Protein AF-S0FJQ4-F1 (afdb_monomer)

Foldseek 3Di:
DPPPDPDDPVVVVVLVVCCVVVVDDSVVVVVVVVLPVLAAPFPLLNVLLVVLVVCVVVVNDDLLSLLLSLLSLLLVCLVLFFLDCVLLLVLLLQFDDDADDPDDDPPDDPVLVVLLVVLVVQLCVQPVPDDDDDSDLSVVLVSCVVSSNRCSNPSSSSNSSSCSSNP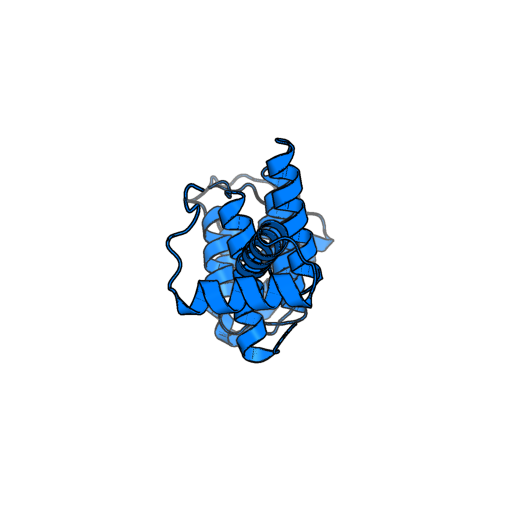GDGNDGDDSSNSSNSSNVSNVRSCVPPVRD

Sequence (197 aa):
MKRIFDSEKGVDMLINEYARKSGVKIGKLFNNAIYCWFLPAAKTLQVEASFILQQEEAGELDQWTIKQSISRGVTWLGKYPVENCNILKSILLHFTCTPWSVTQEDNRNDFVKEMFSQAESKLKECDPNYRSFNACLGNFGEDICDHWDKVWNEKIMYDVISYIVFGEEAQKEFTWYEAISILKEIEVVANEKYGVK

Secondary structure (DSSP, 8-state):
---SS---HHHHHHHHHHHHHH---HHHHHHHHHHHHHS-SSHHHHHHHHHHHHHHHHT---HHHHHHHHHHHHHHHTTS--S--HHHHHHHTTTPPSPPPS-------HHHHHHHHHHHHHHHHH-TT-----SSHHHHHHHHHHTHHHHTT-HHHHHHHHHHHHHSPPSSPPPHHHHHHHHHHHHHHHHHHH---

Structure (mmCIF, N/CA/C/O backbone):
data_AF-S0FJQ4-F1
#
_entry.id   AF-S0FJQ4-F1
#
loop_
_atom_site.group_PDB
_atom_site.id
_atom_site.type_symbol
_atom_site.label_atom_id
_atom_site.label_alt_id
_atom_site.label_comp_id
_atom_site.label_asym_id
_atom_site.label_entity_id
_atom_site.label_seq_id
_atom_site.pdbx_PDB_ins_code
_atom_site.Cartn_x
_atom_site.Cartn_y
_atom_site.Cartn_z
_atom_site.occupancy
_atom_site.B_iso_or_equiv
_atom_site.auth_seq_id
_atom_site.auth_comp_id
_atom_site.auth_asym_id
_atom_site.auth_atom_id
_atom_site.pdbx_PDB_model_num
ATOM 1 N N . MET A 1 1 ? -29.433 8.093 30.616 1.00 45.47 1 MET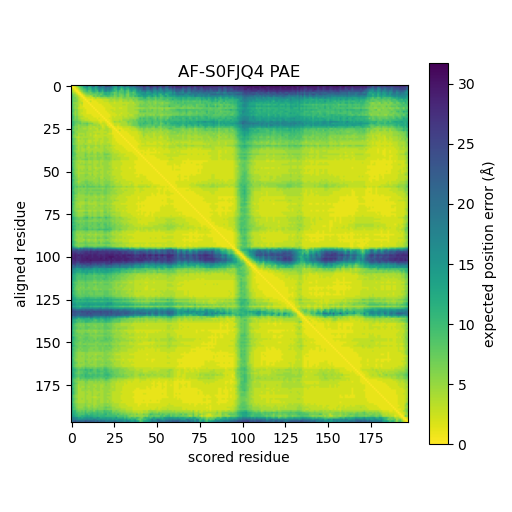 A N 1
ATOM 2 C CA . MET A 1 1 ? -28.167 8.070 29.852 1.00 45.47 1 MET A CA 1
ATOM 3 C C . MET A 1 1 ? -28.556 7.948 28.384 1.00 45.47 1 MET A C 1
ATOM 5 O O . MET A 1 1 ? -29.220 6.973 28.058 1.00 45.47 1 MET A O 1
ATOM 9 N N . LYS A 1 2 ? -28.298 8.954 27.532 1.00 47.53 2 LYS A N 1
ATOM 10 C CA . LYS A 1 2 ? -28.547 8.812 26.083 1.00 47.53 2 LYS A CA 1
ATOM 11 C C . LYS A 1 2 ? -27.651 7.675 25.588 1.00 47.53 2 LYS A C 1
ATOM 13 O O . LYS A 1 2 ? -26.443 7.740 25.800 1.00 47.53 2 LYS A O 1
ATOM 18 N N . ARG A 1 3 ? -28.238 6.625 25.010 1.00 56.69 3 ARG A N 1
ATOM 19 C CA . ARG A 1 3 ? -27.468 5.570 24.343 1.00 56.69 3 ARG A CA 1
ATOM 20 C C . ARG A 1 3 ? -26.703 6.222 23.192 1.00 56.69 3 ARG A C 1
ATOM 22 O O . ARG A 1 3 ? -27.314 6.864 22.347 1.00 56.69 3 ARG A O 1
ATOM 29 N N . ILE A 1 4 ? -25.377 6.107 23.219 1.00 61.19 4 ILE A N 1
ATOM 30 C CA . ILE A 1 4 ? -24.498 6.579 22.138 1.00 61.19 4 ILE A CA 1
ATOM 31 C C . ILE A 1 4 ? -24.534 5.579 20.964 1.00 61.19 4 ILE A C 1
ATOM 33 O O . ILE A 1 4 ? -24.315 5.966 19.825 1.00 61.19 4 ILE A O 1
ATOM 37 N N . PHE A 1 5 ? -24.893 4.318 21.238 1.00 69.31 5 PHE A N 1
ATOM 38 C CA . PHE A 1 5 ? -24.982 3.225 20.273 1.00 69.31 5 PHE A CA 1
ATOM 39 C C . PHE A 1 5 ? -26.298 2.463 20.449 1.00 69.31 5 PHE A C 1
ATOM 41 O O . PHE A 1 5 ? -26.757 2.275 21.581 1.00 69.31 5 PHE A O 1
ATOM 48 N N . ASP A 1 6 ? -26.884 2.011 19.343 1.00 77.19 6 ASP A N 1
ATOM 49 C CA . ASP A 1 6 ? -28.037 1.109 19.359 1.00 77.19 6 ASP A CA 1
ATOM 50 C C . ASP A 1 6 ? -27.553 -0.347 19.408 1.00 77.19 6 ASP A C 1
ATOM 52 O O . ASP A 1 6 ? -27.463 -1.039 18.397 1.00 77.19 6 ASP A O 1
ATOM 56 N N . SER A 1 7 ? -27.109 -0.776 20.590 1.00 76.25 7 SER A N 1
ATOM 57 C CA . SER A 1 7 ? -26.583 -2.121 20.822 1.00 76.25 7 SER A CA 1
ATOM 58 C C . SER A 1 7 ? -27.689 -3.126 21.149 1.00 76.25 7 SER A C 1
ATOM 60 O O . SER A 1 7 ? -28.618 -2.861 21.924 1.00 76.25 7 SER A O 1
ATOM 62 N N . GLU A 1 8 ? -27.550 -4.334 20.599 1.00 86.88 8 GLU A N 1
ATOM 63 C CA . GLU A 1 8 ? -28.389 -5.473 20.959 1.00 86.88 8 GLU A CA 1
ATOM 64 C C . GLU A 1 8 ? -28.192 -5.876 22.428 1.00 86.88 8 GLU A C 1
ATOM 66 O O . GLU A 1 8 ? -27.106 -5.756 23.002 1.00 86.88 8 GLU A O 1
ATOM 71 N N . LYS A 1 9 ? -29.237 -6.446 23.041 1.00 87.12 9 LYS A N 1
ATOM 72 C CA . LYS A 1 9 ? -29.230 -6.836 24.462 1.00 87.12 9 LYS A CA 1
ATOM 73 C C . LYS A 1 9 ? -28.079 -7.787 24.823 1.00 87.12 9 LYS A C 1
ATOM 75 O O . LYS A 1 9 ? -27.525 -7.684 25.914 1.00 87.12 9 LYS A O 1
ATOM 80 N N . GLY A 1 10 ? -27.715 -8.703 23.923 1.00 88.56 10 GLY A N 1
ATOM 81 C CA . GLY A 1 10 ? -26.595 -9.626 24.136 1.00 88.56 10 GLY A CA 1
ATOM 82 C C . GLY A 1 10 ? -25.240 -8.913 24.188 1.00 88.56 10 GLY A C 1
ATOM 83 O O . GLY A 1 10 ? -24.414 -9.219 25.047 1.00 88.56 10 GLY A O 1
ATOM 84 N N . VAL A 1 11 ? -25.040 -7.910 23.330 1.00 86.69 11 VAL A N 1
ATOM 85 C CA . VAL A 1 11 ? -23.822 -7.089 23.298 1.00 86.69 11 VAL A CA 1
ATOM 86 C C . VAL A 1 11 ? -23.691 -6.282 24.591 1.00 86.69 11 VAL A C 1
ATOM 88 O O . VAL A 1 11 ? -22.622 -6.274 25.201 1.00 86.69 11 VAL A O 1
ATOM 91 N N . ASP A 1 12 ? -24.791 -5.704 25.083 1.00 85.88 12 ASP A N 1
ATOM 92 C CA . ASP A 1 12 ? -24.812 -5.007 26.375 1.00 85.88 12 ASP A CA 1
ATOM 93 C C . ASP A 1 12 ? -24.417 -5.927 27.537 1.00 85.88 12 ASP A C 1
ATOM 95 O O . ASP A 1 12 ? -23.670 -5.520 28.430 1.00 85.88 12 ASP A O 1
ATOM 99 N N . MET A 1 13 ? -24.894 -7.176 27.540 1.00 89.00 13 MET A N 1
ATOM 100 C CA . MET A 1 13 ? -24.528 -8.153 28.570 1.00 89.00 13 MET A CA 1
ATOM 101 C C . MET A 1 13 ? -23.024 -8.450 28.554 1.00 89.00 13 MET A C 1
ATOM 103 O O . MET A 1 13 ? -22.393 -8.444 29.612 1.00 89.00 13 MET A O 1
ATOM 107 N N . LEU A 1 14 ? -22.441 -8.659 27.370 1.00 89.44 14 LEU A N 1
ATOM 108 C CA . LEU A 1 14 ? -21.010 -8.933 27.217 1.00 89.44 14 LEU A CA 1
ATOM 109 C C . LEU A 1 14 ? -20.144 -7.741 27.640 1.00 89.44 14 LEU A C 1
A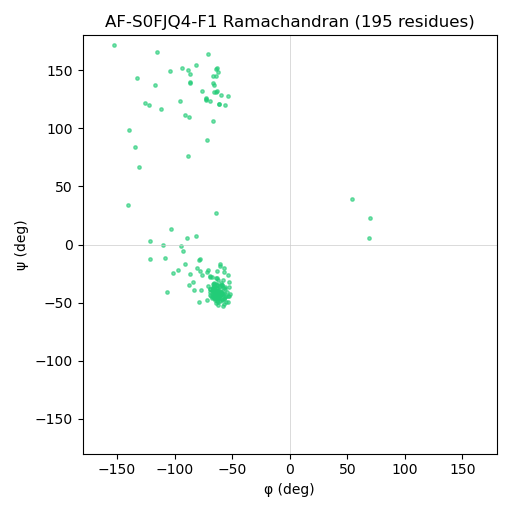TOM 111 O O . LEU A 1 14 ? -19.203 -7.917 28.415 1.00 89.44 14 LEU A O 1
ATOM 115 N N . ILE A 1 15 ? -20.475 -6.529 27.180 1.00 86.94 15 ILE A N 1
ATOM 116 C CA . ILE A 1 15 ? -19.721 -5.308 27.502 1.00 86.94 15 ILE A CA 1
ATOM 117 C C . ILE A 1 15 ? -19.750 -5.037 29.007 1.00 86.94 15 ILE A C 1
ATOM 119 O O . ILE A 1 15 ? -18.705 -4.765 29.601 1.00 86.94 15 ILE A O 1
ATOM 123 N N . ASN A 1 16 ? -20.924 -5.141 29.637 1.00 86.12 16 ASN A N 1
ATOM 124 C CA . ASN A 1 16 ? -21.067 -4.898 31.071 1.00 86.12 16 ASN A CA 1
ATOM 125 C C . ASN A 1 16 ? -20.311 -5.937 31.903 1.00 86.12 16 ASN A C 1
ATOM 127 O O . ASN A 1 16 ? -19.621 -5.573 32.855 1.00 86.12 16 ASN A O 1
ATOM 131 N N . GLU A 1 17 ? -20.391 -7.218 31.535 1.00 90.88 17 GLU A N 1
ATOM 132 C CA . GLU A 1 17 ? -19.684 -8.278 32.253 1.00 90.88 17 GLU A CA 1
ATOM 133 C C . GLU A 1 17 ? -18.161 -8.156 32.093 1.00 90.88 17 GLU A C 1
ATOM 135 O O . GLU A 1 17 ? -17.421 -8.309 33.069 1.00 90.88 17 GLU A O 1
ATOM 140 N N . TYR A 1 18 ? -17.680 -7.809 30.894 1.00 87.94 18 TYR A N 1
ATOM 141 C CA . TYR A 1 18 ? -16.265 -7.534 30.658 1.00 87.94 18 TYR A CA 1
ATOM 142 C C . TYR A 1 18 ? -15.785 -6.318 31.455 1.00 87.94 18 TYR A C 1
ATOM 144 O O . TYR A 1 18 ? -14.773 -6.414 32.150 1.00 87.94 18 TYR A O 1
ATOM 152 N N . ALA A 1 19 ? -16.508 -5.193 31.415 1.00 86.75 19 ALA A N 1
ATOM 153 C CA . ALA A 1 19 ? -16.159 -3.984 32.162 1.00 86.75 19 ALA A CA 1
ATOM 154 C C . ALA A 1 19 ? -16.125 -4.245 33.677 1.00 86.75 19 ALA A C 1
ATOM 156 O O . ALA A 1 19 ? -15.196 -3.813 34.360 1.00 86.75 19 ALA A O 1
ATOM 157 N N . ARG A 1 20 ? -17.085 -5.026 34.194 1.00 89.19 20 ARG A N 1
ATOM 158 C CA . ARG A 1 20 ? -17.146 -5.433 35.605 1.00 89.19 20 ARG A CA 1
ATOM 159 C C . ARG A 1 20 ? -15.953 -6.297 36.019 1.00 89.19 20 ARG A C 1
ATOM 161 O O . ARG A 1 20 ? -15.408 -6.082 37.096 1.00 89.19 20 ARG A O 1
ATOM 168 N N . LYS A 1 21 ? -15.554 -7.276 35.197 1.00 91.75 21 LYS A N 1
ATOM 169 C CA . LYS A 1 21 ? -14.441 -8.196 35.510 1.00 91.75 21 LYS A CA 1
ATOM 170 C C . LYS A 1 21 ? -13.062 -7.571 35.322 1.00 91.75 21 LYS A C 1
ATOM 172 O O . LYS A 1 21 ? -12.163 -7.851 36.104 1.00 91.75 21 LYS A O 1
ATOM 177 N N . SER A 1 22 ? -12.888 -6.771 34.274 1.00 86.25 22 SER A N 1
ATOM 178 C CA . SER A 1 22 ? -11.590 -6.201 33.890 1.00 86.25 22 SER A CA 1
ATOM 179 C C . SER A 1 22 ? -11.307 -4.835 34.521 1.00 86.25 22 SER A C 1
ATOM 181 O O . SER A 1 22 ? -10.166 -4.380 34.498 1.00 86.25 22 SER A O 1
ATOM 183 N N . GLY A 1 23 ? -12.330 -4.144 35.038 1.00 87.88 23 GLY A N 1
ATOM 184 C CA . GLY A 1 23 ? -12.219 -2.759 35.508 1.00 87.88 23 GLY A CA 1
ATOM 185 C C . GLY A 1 23 ? -12.002 -1.732 34.385 1.00 87.88 23 GLY A C 1
ATOM 186 O O . GLY A 1 23 ? -11.778 -0.552 34.659 1.00 87.88 23 GLY A O 1
ATOM 187 N N . VAL A 1 24 ? -12.054 -2.149 33.113 1.00 85.75 24 VAL A N 1
ATOM 188 C CA . VAL A 1 24 ? -11.845 -1.266 31.959 1.00 85.75 24 VAL A CA 1
ATOM 189 C C . VAL A 1 24 ? -13.085 -0.406 31.721 1.00 85.75 24 VAL A C 1
ATOM 191 O O . VAL A 1 24 ? -14.209 -0.901 31.645 1.00 85.75 24 VAL A O 1
ATOM 194 N N . LYS A 1 25 ? -12.879 0.904 31.538 1.00 86.88 25 LYS A N 1
ATOM 195 C CA . LYS A 1 25 ? -13.948 1.824 31.129 1.00 86.88 25 LYS A CA 1
ATOM 196 C C . LYS A 1 25 ? -14.456 1.452 29.734 1.00 86.88 25 LYS A C 1
ATOM 198 O O . LYS A 1 25 ? -13.662 1.365 28.801 1.00 86.88 25 LYS A O 1
ATOM 203 N N . ILE A 1 26 ? -15.775 1.349 29.581 1.00 83.50 26 ILE A N 1
ATOM 204 C CA . ILE A 1 26 ? -16.445 0.996 28.318 1.00 83.50 26 ILE A CA 1
ATOM 205 C C . ILE A 1 26 ? -15.978 1.882 27.148 1.00 83.50 26 ILE A C 1
ATOM 207 O O . ILE A 1 26 ? -15.664 1.370 26.081 1.00 83.50 26 ILE A O 1
ATOM 211 N N . GLY A 1 27 ? -15.823 3.195 27.358 1.00 82.38 27 GLY A N 1
ATOM 212 C CA . GLY A 1 27 ? -15.309 4.098 26.316 1.00 82.38 27 GLY A CA 1
ATOM 213 C C . GLY A 1 27 ? -13.896 3.747 25.829 1.00 82.38 27 GLY A C 1
ATOM 214 O O . GLY A 1 27 ? -13.622 3.824 24.640 1.00 82.38 27 GLY A O 1
ATOM 215 N N . LYS A 1 28 ? -13.011 3.274 26.719 1.00 85.19 28 LYS A N 1
ATOM 216 C CA . LYS A 1 28 ? -11.663 2.818 26.337 1.00 85.19 28 LYS A CA 1
ATOM 217 C C . LYS A 1 28 ? -11.722 1.526 25.520 1.00 85.19 28 LYS A C 1
ATOM 219 O O . LYS A 1 28 ? -10.954 1.372 24.578 1.00 85.19 28 LYS A O 1
ATOM 224 N N . LEU A 1 29 ? -12.636 0.618 25.869 1.00 85.75 29 LEU A N 1
ATOM 225 C CA . LEU A 1 29 ? -12.873 -0.600 25.093 1.00 85.75 29 LEU A CA 1
ATOM 226 C C . LEU A 1 29 ? -13.339 -0.260 23.671 1.00 85.75 29 LEU A C 1
ATOM 228 O O . LEU A 1 29 ? -12.797 -0.807 22.716 1.00 85.75 29 LEU A O 1
ATOM 232 N N . PHE A 1 30 ? -14.286 0.671 23.532 1.00 86.25 30 PHE A N 1
ATOM 233 C CA . PHE A 1 30 ? -14.779 1.103 22.225 1.00 86.25 30 PHE A CA 1
ATOM 234 C C . PHE A 1 30 ? -13.716 1.808 21.389 1.00 86.25 30 PHE A C 1
ATOM 236 O O . PHE A 1 30 ? -13.544 1.443 20.233 1.00 86.25 30 PHE A O 1
ATOM 243 N N . ASN A 1 31 ? -12.963 2.749 21.964 1.00 88.00 31 ASN A N 1
ATOM 244 C CA . ASN A 1 31 ? -11.880 3.414 21.236 1.00 88.00 31 ASN A CA 1
ATOM 245 C C . ASN A 1 31 ? -10.871 2.389 20.705 1.00 88.00 31 ASN A C 1
ATOM 247 O O . ASN A 1 31 ? -10.521 2.421 19.531 1.00 88.00 31 ASN A O 1
ATOM 251 N N . ASN A 1 32 ? -10.468 1.426 21.540 1.00 87.50 32 ASN A N 1
ATOM 252 C CA . ASN A 1 32 ? -9.573 0.353 21.114 1.00 87.50 32 ASN A CA 1
ATOM 253 C C . ASN A 1 32 ? -10.181 -0.492 19.987 1.00 87.50 32 ASN A C 1
ATOM 255 O O . ASN A 1 32 ? -9.486 -0.797 19.026 1.00 87.50 32 ASN A O 1
ATOM 259 N N . ALA A 1 33 ? -11.463 -0.854 20.084 1.00 88.62 33 ALA A N 1
ATOM 260 C CA . ALA A 1 33 ? -12.141 -1.623 19.044 1.00 88.62 33 ALA A CA 1
ATOM 261 C C . ALA A 1 33 ? -12.204 -0.861 17.710 1.00 88.62 33 ALA A C 1
ATOM 263 O O . ALA A 1 33 ? -11.961 -1.456 16.665 1.00 88.62 33 ALA A O 1
ATOM 264 N N . ILE A 1 34 ? -12.464 0.451 17.748 1.00 90.25 34 ILE A N 1
ATOM 265 C CA . ILE A 1 34 ? -12.454 1.324 16.567 1.00 90.25 34 ILE A CA 1
ATOM 266 C C . ILE A 1 34 ? -11.053 1.351 15.946 1.00 90.25 34 ILE A C 1
ATOM 268 O O . ILE A 1 34 ? -10.914 1.091 14.754 1.00 90.25 34 ILE A O 1
ATOM 272 N N . TYR A 1 35 ? -10.004 1.581 16.741 1.00 91.62 35 TYR A N 1
ATOM 273 C CA . TYR A 1 35 ? -8.634 1.553 16.224 1.00 91.62 35 TYR A CA 1
ATOM 274 C C . TYR A 1 35 ? -8.266 0.191 15.630 1.00 91.62 35 TYR A C 1
ATOM 276 O O . TYR A 1 35 ? -7.690 0.145 14.553 1.00 91.62 35 TYR A O 1
ATOM 284 N N . CYS A 1 36 ? -8.632 -0.919 16.276 1.00 88.88 36 CYS A N 1
ATOM 285 C CA . CYS A 1 36 ? -8.386 -2.260 15.737 1.00 88.88 36 CYS A CA 1
ATOM 286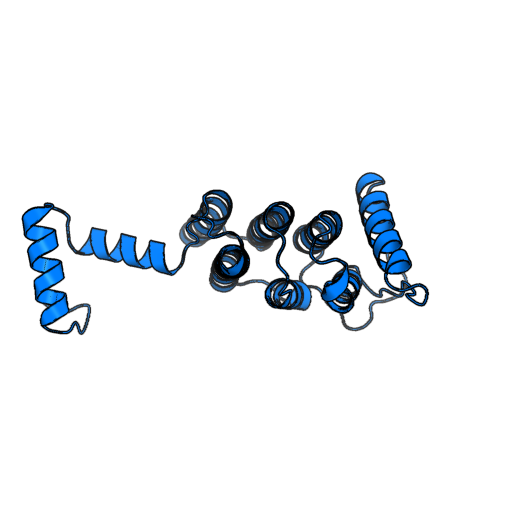 C C . CYS A 1 36 ? -9.147 -2.539 14.435 1.00 88.88 36 CYS A C 1
ATOM 288 O O . CYS A 1 36 ? -8.694 -3.355 13.636 1.00 88.88 36 CYS A O 1
ATOM 290 N N . TRP A 1 37 ? -10.302 -1.901 14.236 1.00 92.06 37 TRP A N 1
ATOM 291 C CA . TRP A 1 37 ? -11.083 -2.042 13.013 1.00 92.06 37 TRP A CA 1
ATOM 292 C C . TRP A 1 37 ? -10.420 -1.328 11.832 1.00 92.06 37 TRP A C 1
ATOM 294 O O . TRP A 1 37 ? -10.269 -1.919 10.766 1.00 92.06 37 TRP A O 1
ATOM 304 N N . PHE A 1 38 ? -10.003 -0.074 12.029 1.00 93.81 38 PHE A N 1
ATOM 305 C CA . PHE A 1 38 ? -9.470 0.760 10.948 1.00 93.81 38 PHE A CA 1
ATOM 306 C C . PHE A 1 38 ? -7.967 0.599 10.721 1.00 93.81 38 PHE A C 1
ATOM 308 O O . PHE A 1 38 ? -7.512 0.691 9.585 1.00 93.81 38 PHE A O 1
ATOM 315 N N . LEU A 1 39 ? -7.183 0.374 11.776 1.00 96.00 39 LEU A N 1
ATOM 316 C CA . LEU A 1 39 ? -5.734 0.290 11.654 1.00 96.00 39 LEU A CA 1
ATOM 317 C C . LEU A 1 39 ? -5.286 -1.140 11.304 1.00 96.00 39 LEU A C 1
ATOM 319 O O . LEU A 1 39 ? -5.884 -2.129 11.752 1.00 96.00 39 LEU A O 1
ATOM 323 N N . PRO A 1 40 ? -4.207 -1.281 10.522 1.00 96.06 40 PRO A N 1
ATOM 324 C CA . PRO A 1 40 ? -3.535 -2.561 10.367 1.00 96.06 40 PRO A CA 1
ATOM 325 C C . PRO A 1 40 ? -2.945 -3.047 11.706 1.00 96.06 40 PRO A C 1
ATOM 327 O O . PRO A 1 40 ? -2.627 -2.261 12.606 1.00 96.06 40 PRO A O 1
ATOM 330 N N . ALA A 1 41 ? -2.838 -4.364 11.853 1.00 94.12 41 ALA A N 1
ATOM 331 C CA . ALA A 1 41 ? -2.217 -5.053 12.980 1.00 94.12 41 ALA A CA 1
ATOM 332 C C . ALA A 1 41 ? -0.685 -5.148 12.834 1.00 94.12 41 ALA A C 1
ATOM 334 O O . ALA A 1 41 ? 0.046 -4.904 13.800 1.00 94.12 41 ALA A O 1
ATOM 335 N N . ALA A 1 42 ? -0.202 -5.396 11.613 1.00 94.62 42 ALA A N 1
ATOM 336 C CA . ALA A 1 42 ? 1.197 -5.497 11.252 1.00 94.62 42 ALA A CA 1
ATOM 337 C C . ALA A 1 42 ? 1.932 -4.221 11.659 1.00 94.62 42 ALA A C 1
ATOM 339 O O . ALA A 1 42 ? 1.629 -3.117 11.196 1.00 94.62 42 ALA A O 1
ATOM 340 N N . LYS A 1 43 ? 2.938 -4.374 12.528 1.00 94.75 43 LYS A N 1
ATOM 341 C CA . LYS A 1 43 ? 3.529 -3.246 13.260 1.00 94.75 43 LYS A CA 1
ATOM 342 C C . LYS A 1 43 ? 4.016 -2.108 12.361 1.00 94.75 43 LYS A C 1
ATOM 344 O O . LYS A 1 43 ? 3.828 -0.948 12.713 1.00 94.75 43 LYS A O 1
ATOM 349 N N . THR A 1 44 ? 4.636 -2.430 11.226 1.00 95.31 44 THR A N 1
ATOM 350 C CA . THR A 1 44 ? 5.124 -1.427 10.267 1.00 95.31 44 THR A CA 1
ATOM 351 C C . THR A 1 44 ? 3.977 -0.595 9.706 1.00 95.31 44 THR A C 1
ATOM 353 O O . THR A 1 44 ? 4.011 0.625 9.809 1.00 95.31 44 THR A O 1
ATOM 356 N N . LEU A 1 45 ? 2.934 -1.242 9.187 1.00 97.75 45 LEU A N 1
ATOM 357 C CA . LEU A 1 45 ? 1.778 -0.557 8.610 1.00 97.75 45 LEU A CA 1
ATOM 358 C C . LEU A 1 45 ? 0.991 0.201 9.685 1.00 97.75 45 LEU A C 1
ATOM 360 O O . LEU A 1 45 ? 0.512 1.306 9.446 1.00 97.75 45 LEU A O 1
ATOM 364 N N . GLN A 1 46 ? 0.903 -0.363 10.894 1.00 97.25 46 GLN A N 1
ATOM 365 C CA . GLN A 1 46 ? 0.227 0.264 12.026 1.00 97.25 46 GLN A CA 1
ATOM 366 C C . GLN A 1 46 ? 0.885 1.585 12.417 1.00 97.25 46 GLN A C 1
ATOM 368 O O . GLN A 1 46 ? 0.180 2.541 12.734 1.00 97.25 46 GLN A O 1
ATOM 373 N N . VAL A 1 47 ? 2.220 1.639 12.424 1.00 97.75 47 VAL A N 1
ATOM 374 C CA . VAL A 1 47 ? 2.964 2.868 12.726 1.00 97.75 47 VAL A CA 1
ATOM 375 C C . VAL A 1 47 ? 2.653 3.942 11.690 1.00 97.75 47 VAL A C 1
ATOM 377 O O . VAL A 1 47 ? 2.322 5.054 12.084 1.00 97.75 47 VAL A O 1
ATOM 380 N N . GLU A 1 48 ? 2.672 3.604 10.400 1.00 98.44 48 GLU A N 1
ATOM 381 C CA . GLU A 1 48 ? 2.362 4.554 9.323 1.00 98.44 48 GLU A CA 1
ATOM 382 C C . GLU A 1 48 ? 0.909 5.058 9.395 1.00 98.44 48 GLU A C 1
ATOM 384 O O . GLU A 1 48 ? 0.664 6.261 9.358 1.00 98.44 48 GLU A O 1
ATOM 389 N N . ALA A 1 49 ? -0.062 4.163 9.598 1.00 98.19 49 ALA A N 1
ATOM 390 C CA . ALA A 1 49 ? -1.472 4.540 9.709 1.00 98.19 49 ALA A CA 1
ATOM 391 C C . ALA A 1 49 ? -1.752 5.381 10.969 1.00 98.19 49 ALA A C 1
ATOM 393 O O . ALA A 1 49 ? -2.522 6.339 10.927 1.00 98.19 49 ALA A O 1
ATOM 394 N N . SER A 1 50 ? -1.096 5.051 12.088 1.00 97.38 50 SER A N 1
ATOM 395 C CA . SER A 1 50 ? -1.190 5.842 13.322 1.00 97.38 50 SER A CA 1
ATOM 396 C C . SER A 1 50 ? -0.556 7.219 13.153 1.00 97.38 50 SER A C 1
ATOM 398 O O . SER A 1 50 ? -1.074 8.189 13.696 1.00 97.38 50 SER A O 1
ATOM 400 N N . PHE A 1 51 ? 0.550 7.311 12.409 1.00 98.12 51 PHE A N 1
ATOM 401 C CA . PHE A 1 51 ? 1.228 8.574 12.143 1.00 98.12 51 PHE A CA 1
ATOM 402 C C . PHE A 1 51 ? 0.355 9.511 11.304 1.00 98.12 51 PHE A C 1
ATOM 404 O O . PHE A 1 51 ? 0.165 10.656 11.702 1.00 98.12 51 PHE A O 1
ATOM 411 N N . ILE A 1 52 ? -0.262 9.010 10.226 1.00 98.38 52 ILE A N 1
ATOM 412 C CA . ILE A 1 52 ? -1.232 9.779 9.424 1.00 98.38 52 ILE A CA 1
ATOM 413 C C . ILE A 1 52 ? -2.344 10.339 10.314 1.00 98.38 52 ILE A C 1
ATOM 415 O O . ILE A 1 52 ? -2.636 11.531 10.259 1.00 98.38 52 ILE A O 1
ATOM 419 N N . LEU A 1 53 ? -2.943 9.496 11.161 1.00 97.38 53 LEU A N 1
ATOM 420 C CA . LEU A 1 53 ? -4.042 9.924 12.023 1.00 97.38 53 LEU A CA 1
ATOM 421 C C . LEU A 1 53 ? -3.608 10.997 13.032 1.00 97.38 53 LEU A C 1
ATOM 423 O O . LEU A 1 53 ? -4.328 11.965 13.235 1.00 97.38 53 LEU A O 1
ATOM 427 N N . GLN A 1 54 ? -2.424 10.854 13.632 1.00 97.38 54 GLN A N 1
ATOM 428 C CA . GLN A 1 54 ? -1.882 11.847 14.567 1.00 97.38 54 GLN A CA 1
ATOM 429 C C . GLN A 1 54 ? -1.609 13.195 13.893 1.00 97.38 54 GLN A C 1
ATOM 431 O O . GLN A 1 54 ? -1.853 14.240 14.491 1.00 97.38 54 GLN A O 1
ATOM 436 N N . GLN A 1 55 ? -1.099 13.182 12.661 1.00 98.12 55 GLN A N 1
ATOM 437 C CA . GLN A 1 55 ? -0.851 14.399 11.889 1.00 98.12 55 GLN A CA 1
ATOM 438 C C . GLN A 1 55 ? -2.163 15.075 11.463 1.00 98.12 55 GLN A C 1
ATOM 440 O O . GLN A 1 55 ? -2.265 16.299 11.528 1.00 98.12 55 GLN A O 1
ATOM 445 N N . GLU A 1 56 ? -3.187 14.296 11.101 1.00 97.88 56 GLU A N 1
ATOM 446 C CA . GLU A 1 56 ? -4.531 14.820 10.817 1.00 97.88 56 GLU A CA 1
ATOM 447 C C . GLU A 1 56 ? -5.152 15.454 12.069 1.00 97.88 56 GLU A C 1
ATOM 449 O O . GLU A 1 56 ? -5.655 16.573 12.015 1.00 97.88 56 GLU A O 1
ATOM 454 N N . GLU A 1 57 ? -5.066 14.783 13.225 1.00 96.81 57 GLU A N 1
ATOM 455 C CA . GLU A 1 57 ? -5.551 15.311 14.509 1.00 96.81 57 GLU A CA 1
ATOM 456 C C . GLU A 1 57 ? -4.860 16.629 14.902 1.00 96.81 57 GLU A C 1
ATOM 458 O O . GLU A 1 57 ? -5.486 17.492 15.522 1.00 96.81 57 GLU A O 1
ATOM 463 N N . ALA A 1 58 ? -3.587 16.797 14.535 1.00 97.44 58 ALA A N 1
ATOM 464 C CA . ALA A 1 58 ? -2.827 18.026 14.750 1.00 97.44 58 ALA A CA 1
ATOM 465 C C . ALA A 1 58 ? -3.136 19.132 13.720 1.00 97.44 58 ALA A C 1
ATOM 467 O O . ALA A 1 58 ? -2.767 20.285 13.944 1.00 97.44 58 ALA A O 1
ATOM 468 N N . GLY A 1 59 ? -3.819 18.813 12.614 1.00 97.56 59 GLY A N 1
ATOM 469 C CA . GLY A 1 59 ? -4.020 19.730 11.487 1.00 97.56 59 GLY A CA 1
ATOM 470 C C . GLY A 1 59 ? -2.738 20.010 10.691 1.00 97.56 59 GLY A C 1
ATOM 471 O O . GLY A 1 59 ? -2.638 21.048 10.041 1.00 97.56 59 GLY A O 1
ATOM 472 N N . GLU A 1 60 ? -1.757 19.108 10.773 1.00 97.12 60 GLU A N 1
ATOM 473 C CA . GLU A 1 60 ? -0.419 19.232 10.170 1.00 97.12 60 GLU A CA 1
ATOM 474 C C . GLU A 1 60 ? -0.207 18.259 8.998 1.00 97.12 60 GLU A C 1
ATOM 476 O O . GLU A 1 60 ? 0.859 18.246 8.387 1.00 97.12 60 GLU A O 1
ATOM 481 N N . LEU A 1 61 ? -1.207 17.432 8.674 1.00 98.06 61 LEU A N 1
ATOM 482 C CA . LEU A 1 61 ? -1.091 16.428 7.624 1.00 98.06 61 LEU A CA 1
ATOM 483 C C . LEU A 1 61 ? -1.005 17.064 6.231 1.00 98.06 61 LEU A C 1
ATOM 485 O O . LEU A 1 61 ? -1.917 17.764 5.792 1.00 98.06 61 LEU A O 1
ATOM 489 N N . ASP A 1 62 ? 0.063 16.740 5.506 1.00 97.06 62 ASP A N 1
ATOM 490 C CA . ASP A 1 62 ? 0.254 17.116 4.109 1.00 97.06 62 ASP A CA 1
ATOM 491 C C . ASP A 1 62 ? 0.291 15.895 3.169 1.00 97.06 62 ASP A C 1
ATOM 493 O O . ASP A 1 62 ? 0.439 14.737 3.578 1.00 97.06 62 ASP A O 1
ATOM 497 N N . GLN A 1 63 ? 0.159 16.153 1.864 1.00 96.50 63 GLN A N 1
ATOM 498 C CA . GLN A 1 63 ? 0.192 15.101 0.840 1.00 96.50 63 GLN A CA 1
ATOM 499 C C . GLN A 1 63 ? 1.532 14.363 0.798 1.00 96.50 63 GLN A C 1
ATOM 501 O O . GLN A 1 63 ? 1.579 13.175 0.474 1.00 96.50 63 GLN A O 1
ATOM 506 N N . TRP A 1 64 ? 2.628 15.046 1.132 1.00 97.06 64 TRP A N 1
ATOM 507 C CA . TRP A 1 64 ? 3.948 14.429 1.166 1.00 97.06 64 TRP A CA 1
ATOM 508 C C . TRP A 1 64 ? 4.018 13.342 2.243 1.00 97.06 64 TRP A C 1
ATOM 510 O O . TRP A 1 64 ? 4.459 12.227 1.961 1.00 97.06 64 TRP A O 1
ATOM 520 N N . THR A 1 65 ? 3.503 13.629 3.436 1.00 97.50 65 THR A N 1
ATOM 521 C CA . THR A 1 65 ? 3.415 12.703 4.566 1.00 97.50 65 THR A CA 1
ATOM 522 C C . THR A 1 65 ? 2.535 11.506 4.234 1.00 97.50 65 THR A C 1
ATOM 524 O O . THR A 1 65 ? 2.947 10.364 4.447 1.00 97.50 65 THR A O 1
ATOM 527 N N . ILE A 1 66 ? 1.363 11.743 3.633 1.00 98.31 66 ILE A N 1
ATOM 528 C CA . ILE A 1 66 ? 0.474 10.663 3.188 1.00 98.31 66 ILE A CA 1
ATOM 529 C C . ILE A 1 66 ? 1.194 9.741 2.197 1.00 98.31 66 ILE A C 1
ATOM 531 O O . ILE A 1 66 ? 1.271 8.527 2.408 1.00 98.31 66 ILE A O 1
ATOM 535 N N . LYS A 1 67 ? 1.774 10.312 1.136 1.00 98.12 67 LYS A N 1
ATOM 536 C CA . LYS A 1 67 ? 2.517 9.561 0.119 1.00 98.12 67 LYS A CA 1
ATOM 537 C C . LYS A 1 67 ? 3.693 8.788 0.709 1.00 98.12 67 LYS A C 1
ATOM 539 O O . LYS A 1 67 ? 3.912 7.641 0.329 1.00 98.12 67 LYS A O 1
ATOM 544 N N . GLN A 1 68 ? 4.443 9.381 1.640 1.00 97.88 68 GLN A N 1
ATOM 545 C CA . GLN A 1 68 ? 5.541 8.694 2.322 1.00 97.88 68 GLN A CA 1
ATOM 546 C C . GLN A 1 68 ? 5.062 7.444 3.055 1.00 97.88 68 GLN A C 1
ATOM 548 O O . GLN A 1 68 ? 5.664 6.378 2.912 1.00 97.88 68 GLN A O 1
ATOM 553 N N . SER A 1 69 ? 3.980 7.561 3.821 1.00 98.56 69 SER A N 1
ATOM 554 C CA . SER A 1 69 ? 3.421 6.434 4.558 1.00 98.56 69 SER A CA 1
ATOM 555 C C . SER A 1 69 ? 2.895 5.340 3.625 1.00 98.56 69 SER A C 1
ATOM 557 O O . SER A 1 69 ? 3.199 4.164 3.841 1.00 98.56 69 SER A O 1
ATOM 559 N N . ILE A 1 70 ? 2.210 5.698 2.532 1.00 98.62 70 ILE A N 1
ATOM 560 C CA . ILE A 1 70 ? 1.762 4.726 1.518 1.00 98.62 70 ILE A CA 1
ATOM 561 C C . ILE A 1 70 ? 2.963 4.048 0.834 1.00 98.62 70 ILE A C 1
ATOM 563 O O . ILE A 1 70 ? 2.996 2.823 0.739 1.00 98.62 70 ILE A O 1
ATOM 567 N N . SER A 1 71 ? 3.983 4.804 0.417 1.00 98.31 71 SER A N 1
ATOM 568 C CA . SER A 1 71 ? 5.217 4.281 -0.199 1.00 98.31 71 SER A CA 1
ATOM 569 C C . SER A 1 71 ? 5.931 3.264 0.704 1.00 98.31 71 SER A C 1
ATOM 571 O O . SER A 1 71 ? 6.356 2.196 0.250 1.00 98.31 71 SER A O 1
ATOM 573 N N . ARG A 1 72 ? 6.004 3.522 2.016 1.00 98.38 72 ARG A N 1
ATOM 574 C CA . ARG A 1 72 ? 6.535 2.551 2.990 1.00 98.38 72 ARG A CA 1
ATOM 575 C C . ARG A 1 72 ? 5.653 1.308 3.110 1.00 98.38 72 ARG A C 1
ATOM 577 O O . ARG A 1 72 ? 6.192 0.208 3.234 1.00 98.38 72 ARG A O 1
ATOM 584 N N . GLY A 1 73 ? 4.331 1.459 3.011 1.00 98.19 73 GLY A N 1
ATOM 585 C CA . GLY A 1 73 ? 3.395 0.337 2.906 1.00 98.19 73 GLY A CA 1
ATOM 586 C C . GLY A 1 73 ? 3.634 -0.525 1.664 1.00 98.19 73 GLY A C 1
ATOM 587 O O . GLY A 1 73 ? 3.720 -1.746 1.768 1.00 98.19 73 GLY A O 1
ATOM 588 N N . VAL A 1 74 ? 3.848 0.092 0.500 1.00 98.25 74 VAL A N 1
ATOM 589 C CA . VAL A 1 74 ? 4.193 -0.632 -0.738 1.00 98.25 74 VAL A CA 1
ATOM 590 C C . VAL A 1 74 ? 5.549 -1.330 -0.605 1.00 98.25 74 VAL A C 1
ATOM 592 O O . VAL A 1 74 ? 5.685 -2.501 -0.941 1.00 98.25 74 VAL A O 1
ATOM 595 N N . THR A 1 75 ? 6.548 -0.656 -0.033 1.00 97.75 75 THR A N 1
ATOM 596 C CA . THR A 1 75 ? 7.877 -1.243 0.224 1.00 97.75 75 THR A CA 1
ATOM 597 C C . THR A 1 75 ? 7.789 -2.474 1.132 1.00 97.75 75 THR A C 1
ATOM 599 O O . THR A 1 75 ? 8.542 -3.438 0.971 1.00 97.75 75 THR A O 1
ATOM 602 N N . TRP A 1 76 ? 6.863 -2.467 2.094 1.00 97.75 76 TRP A N 1
ATOM 603 C CA . TRP A 1 76 ? 6.622 -3.597 2.986 1.00 97.75 76 TRP A CA 1
ATOM 604 C C . TRP A 1 76 ? 6.131 -4.843 2.231 1.00 97.75 76 TRP A C 1
ATOM 606 O O . TRP A 1 76 ? 6.578 -5.945 2.558 1.00 97.75 76 TRP A O 1
ATOM 616 N N . LEU A 1 77 ? 5.340 -4.687 1.161 1.00 96.69 77 LEU A N 1
ATOM 617 C CA . LEU A 1 77 ? 4.941 -5.800 0.285 1.00 96.69 77 LEU A CA 1
ATOM 618 C C . LEU A 1 77 ? 6.129 -6.459 -0.429 1.00 96.69 77 LEU A C 1
ATOM 620 O O . LEU A 1 77 ? 6.075 -7.646 -0.724 1.00 96.69 77 LEU A O 1
ATOM 624 N N . GLY A 1 78 ? 7.263 -5.772 -0.591 1.00 94.69 78 GLY A N 1
ATOM 625 C CA . GLY A 1 78 ? 8.495 -6.403 -1.074 1.00 94.69 78 GLY A CA 1
ATOM 626 C C . GLY A 1 78 ? 9.020 -7.532 -0.166 1.00 94.69 78 GLY A C 1
ATOM 627 O O . GLY A 1 78 ? 9.822 -8.352 -0.607 1.00 94.69 78 GLY A O 1
ATOM 628 N N . LYS A 1 79 ? 8.582 -7.591 1.103 1.00 95.12 79 LYS A N 1
ATOM 629 C CA . LYS A 1 79 ? 8.843 -8.707 2.036 1.00 95.12 79 LYS A CA 1
ATOM 630 C C . LYS A 1 79 ? 7.693 -9.716 2.098 1.00 95.12 79 LYS A C 1
ATOM 632 O O . LYS A 1 79 ? 7.915 -10.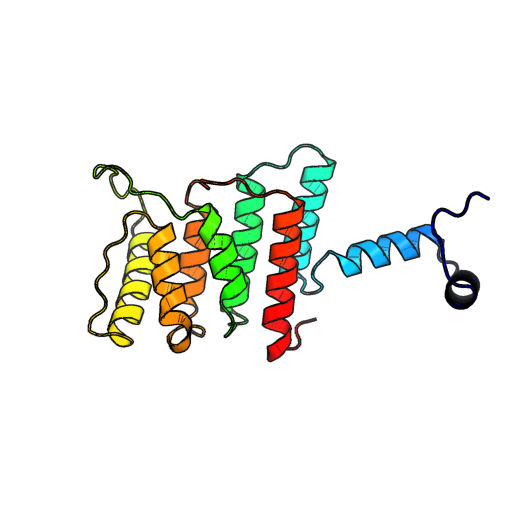854 2.504 1.00 95.12 79 LYS A O 1
ATOM 637 N N . TYR A 1 80 ? 6.494 -9.291 1.716 1.00 95.69 80 TYR A N 1
ATOM 638 C CA . TYR A 1 80 ? 5.256 -10.067 1.752 1.00 95.69 80 TYR A CA 1
ATOM 639 C C . TYR A 1 80 ? 4.546 -9.955 0.395 1.00 95.69 80 TYR A C 1
ATOM 641 O O . TYR A 1 80 ? 3.503 -9.310 0.313 1.00 95.69 80 TYR A O 1
ATOM 649 N N . PRO A 1 81 ? 5.131 -10.513 -0.682 1.00 95.31 81 PRO A N 1
ATOM 650 C CA . PRO A 1 81 ? 4.642 -10.275 -2.034 1.00 95.31 81 PRO A CA 1
ATOM 651 C C . PRO A 1 81 ? 3.251 -10.879 -2.265 1.00 95.31 81 PRO A C 1
ATOM 653 O O . PRO A 1 81 ? 2.968 -12.004 -1.852 1.00 95.31 81 PRO A O 1
ATOM 656 N N . VAL A 1 82 ? 2.386 -10.144 -2.958 1.00 95.62 82 VAL A N 1
ATOM 657 C CA . VAL A 1 82 ? 0.962 -10.462 -3.135 1.00 95.62 82 VAL A CA 1
ATOM 658 C C . VAL A 1 82 ? 0.616 -10.714 -4.594 1.00 95.62 82 VAL A C 1
ATOM 660 O O . VAL A 1 82 ? 1.031 -9.977 -5.479 1.00 95.62 82 VAL A O 1
ATOM 663 N N . GLU A 1 83 ? -0.183 -11.746 -4.852 1.00 94.69 83 GLU A N 1
ATOM 664 C CA . GLU A 1 83 ? -0.607 -12.116 -6.212 1.00 94.69 83 GLU A CA 1
ATOM 665 C C . GLU A 1 83 ? -1.697 -11.182 -6.756 1.00 94.69 83 GLU A C 1
ATOM 667 O O . GLU A 1 83 ? -1.804 -10.985 -7.962 1.00 94.69 83 GLU A O 1
ATOM 672 N N . ASN A 1 84 ? -2.488 -10.565 -5.876 1.00 93.62 84 ASN A N 1
ATOM 673 C CA . ASN A 1 84 ? -3.511 -9.598 -6.256 1.00 93.62 84 ASN A CA 1
ATOM 674 C C . ASN A 1 84 ? -2.936 -8.169 -6.255 1.00 93.62 84 ASN A C 1
ATOM 676 O O . ASN A 1 84 ? -2.638 -7.618 -5.195 1.00 93.62 84 ASN A O 1
ATOM 680 N N . CYS A 1 85 ? -2.810 -7.551 -7.435 1.00 95.44 85 CYS A N 1
ATOM 681 C CA . CYS A 1 85 ? -2.300 -6.183 -7.586 1.00 95.44 85 CYS A CA 1
ATOM 682 C C . CYS A 1 85 ? -3.367 -5.082 -7.520 1.00 95.44 85 CYS A C 1
ATOM 684 O O . CYS A 1 85 ? -3.022 -3.920 -7.728 1.00 95.44 85 CYS A O 1
ATOM 686 N N . ASN A 1 86 ? -4.640 -5.382 -7.231 1.00 96.06 86 ASN A N 1
ATOM 687 C CA . ASN A 1 86 ? -5.714 -4.378 -7.278 1.00 96.06 86 ASN A CA 1
ATOM 688 C C . ASN A 1 86 ? -5.435 -3.161 -6.389 1.00 96.06 86 ASN A C 1
ATOM 690 O O . ASN A 1 86 ? -5.713 -2.033 -6.792 1.00 96.06 86 ASN A O 1
ATOM 694 N N . ILE A 1 87 ? -4.843 -3.373 -5.210 1.00 96.38 87 ILE A N 1
ATOM 695 C CA . ILE A 1 87 ? -4.466 -2.270 -4.324 1.00 96.38 87 ILE A CA 1
ATOM 696 C C . ILE A 1 87 ? -3.359 -1.398 -4.934 1.00 96.38 87 ILE A C 1
ATOM 698 O O . ILE A 1 87 ? -3.438 -0.175 -4.863 1.00 96.38 87 ILE A O 1
ATOM 702 N N . LEU A 1 88 ? -2.375 -2.000 -5.611 1.00 97.62 88 LEU A N 1
ATOM 703 C CA . LEU A 1 88 ? -1.312 -1.270 -6.308 1.00 97.62 88 LEU A CA 1
ATOM 704 C C . LEU A 1 88 ? -1.875 -0.484 -7.496 1.00 97.62 88 LEU A C 1
ATOM 706 O O . LEU A 1 88 ? -1.572 0.698 -7.632 1.00 97.62 88 LEU A O 1
ATOM 710 N N . LYS A 1 89 ? -2.764 -1.098 -8.292 1.00 96.12 89 LYS A N 1
ATOM 711 C CA . LYS A 1 89 ? -3.492 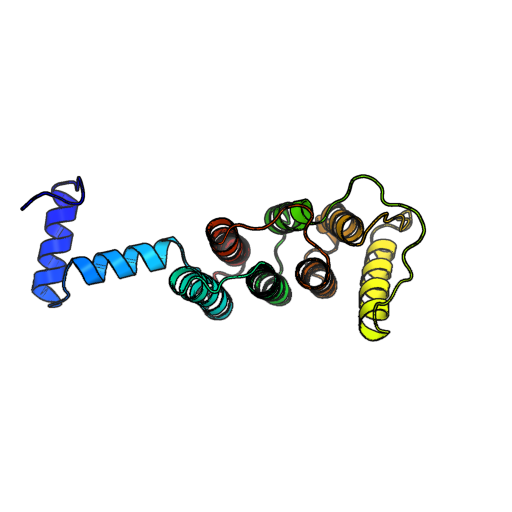-0.414 -9.373 1.00 96.12 89 LYS A CA 1
ATOM 712 C C . LYS A 1 89 ? -4.285 0.777 -8.832 1.00 96.12 89 LYS A C 1
ATOM 714 O O . LYS A 1 89 ? -4.172 1.874 -9.366 1.00 96.12 89 LYS A O 1
ATOM 719 N N . SER A 1 90 ? -5.020 0.597 -7.733 1.00 95.44 90 SER A N 1
ATOM 720 C CA . SER A 1 90 ? -5.792 1.676 -7.104 1.00 95.44 90 SER A CA 1
ATOM 721 C C . SER A 1 90 ? -4.917 2.845 -6.652 1.00 95.44 90 SER A C 1
ATOM 723 O O . SER A 1 90 ? -5.330 3.992 -6.789 1.00 95.44 90 SER A O 1
ATOM 725 N N . ILE A 1 91 ? -3.721 2.572 -6.122 1.00 96.62 91 ILE A N 1
ATOM 726 C CA . ILE A 1 91 ? -2.756 3.612 -5.748 1.00 96.62 91 ILE A CA 1
ATOM 727 C C . ILE A 1 91 ? -2.237 4.332 -7.001 1.00 96.62 91 ILE A C 1
ATOM 729 O O . ILE A 1 91 ? -2.192 5.560 -7.031 1.00 96.62 91 ILE A O 1
ATOM 733 N N . LEU A 1 92 ? -1.865 3.582 -8.042 1.00 94.88 92 LEU A N 1
ATOM 734 C CA . LEU A 1 92 ? -1.292 4.123 -9.278 1.00 94.88 92 LEU A CA 1
ATOM 735 C C . LEU A 1 92 ? -2.257 5.037 -10.044 1.00 94.88 92 LEU A C 1
ATOM 737 O O . LEU A 1 92 ? -1.795 6.000 -10.649 1.00 94.88 92 LEU A O 1
ATOM 741 N N . LEU A 1 93 ? -3.575 4.833 -9.929 1.00 92.31 93 LEU A N 1
ATOM 742 C CA . LEU A 1 93 ? -4.593 5.721 -10.515 1.00 92.31 93 LEU A CA 1
ATOM 743 C C . LEU A 1 93 ? -4.484 7.188 -10.058 1.00 92.31 93 LEU A C 1
ATOM 745 O O . LEU A 1 93 ? -5.007 8.081 -10.720 1.00 92.31 93 LEU A O 1
ATOM 749 N N . HIS A 1 94 ? -3.814 7.462 -8.935 1.00 92.88 94 HIS A N 1
ATOM 750 C CA . HIS A 1 94 ? -3.544 8.830 -8.486 1.00 92.88 94 HIS A CA 1
ATOM 751 C C . HIS A 1 94 ? -2.393 9.504 -9.251 1.00 92.88 94 HIS A C 1
ATOM 753 O O . HIS A 1 94 ? -2.225 10.715 -9.136 1.00 92.88 94 HIS A O 1
ATOM 759 N N . PHE A 1 95 ? -1.611 8.750 -10.028 1.00 89.00 95 PHE A N 1
ATOM 760 C CA . PHE A 1 95 ? -0.391 9.200 -10.713 1.00 89.00 95 PHE A CA 1
ATOM 761 C C . PHE A 1 95 ? -0.443 9.026 -12.238 1.00 89.00 95 PHE A C 1
ATOM 763 O O . PHE A 1 95 ? 0.414 9.545 -12.952 1.00 89.00 95 PHE A O 1
ATOM 770 N N . THR A 1 96 ? -1.424 8.291 -12.756 1.00 77.25 96 THR A N 1
ATOM 771 C CA . THR A 1 96 ? -1.611 8.067 -14.195 1.00 77.25 96 THR A CA 1
ATOM 772 C C . THR A 1 96 ? -2.130 9.334 -14.869 1.00 77.25 96 THR A C 1
ATOM 774 O O . THR A 1 96 ? -3.148 9.894 -14.455 1.00 77.25 96 THR A O 1
ATOM 777 N N . CYS A 1 97 ? -1.441 9.787 -15.917 1.00 67.00 97 CYS A N 1
ATOM 778 C CA . CYS A 1 97 ? -1.748 11.034 -16.617 1.00 67.00 97 CYS A CA 1
ATOM 779 C C . CYS A 1 97 ? -2.460 10.799 -17.959 1.00 67.00 97 CYS A C 1
ATOM 781 O O . CYS A 1 97 ? -2.155 9.866 -18.700 1.00 67.00 97 CYS A O 1
ATOM 783 N N . THR A 1 98 ? -3.314 11.751 -18.352 1.00 52.97 98 THR A N 1
ATOM 784 C CA . THR A 1 98 ? -3.530 12.097 -19.770 1.00 52.97 98 THR A CA 1
ATOM 785 C C . THR A 1 98 ? -2.229 12.661 -20.370 1.00 52.97 98 THR A C 1
ATOM 787 O O . THR A 1 98 ? -1.496 13.338 -19.651 1.00 52.97 98 THR A O 1
ATOM 790 N N . PRO A 1 99 ? -1.910 12.403 -21.653 1.00 48.91 99 PRO A N 1
ATOM 791 C CA . PRO A 1 99 ? -0.549 12.488 -22.194 1.00 48.91 99 PRO A CA 1
ATOM 792 C C . PRO A 1 99 ? 0.121 13.839 -21.928 1.00 48.91 99 PRO A C 1
ATOM 794 O O . PRO A 1 99 ? -0.431 14.892 -22.250 1.00 48.91 99 PRO A O 1
ATOM 797 N N . TRP A 1 100 ? 1.326 13.794 -21.357 1.00 46.31 100 TRP A N 1
ATOM 798 C CA . TRP A 1 100 ? 2.095 14.982 -21.004 1.00 46.31 100 TRP A CA 1
ATOM 799 C C . TRP A 1 100 ? 3.075 15.394 -22.106 1.00 46.31 100 TRP A C 1
ATOM 801 O O . TRP A 1 100 ? 3.517 14.580 -22.919 1.00 46.31 100 TRP A O 1
ATOM 811 N N . SER A 1 101 ? 3.377 16.694 -22.158 1.00 45.66 101 SER A N 1
ATOM 812 C CA . SER A 1 101 ? 4.237 17.304 -23.173 1.00 45.66 101 SER A CA 1
ATOM 813 C C . SER A 1 101 ? 5.682 16.812 -23.066 1.00 45.66 101 SER A C 1
ATOM 815 O O . SER A 1 101 ? 6.251 16.753 -21.980 1.00 45.66 101 SER A O 1
ATOM 817 N N . VAL A 1 102 ? 6.266 16.539 -24.230 1.00 46.22 102 VAL A N 1
ATOM 818 C CA . VAL A 1 102 ? 7.501 15.794 -24.546 1.00 46.22 102 VAL A CA 1
ATOM 819 C C . VAL A 1 102 ? 8.822 16.407 -24.019 1.00 46.22 102 VAL A C 1
ATOM 821 O O . VAL A 1 102 ? 9.866 16.228 -24.634 1.00 46.22 102 VAL A O 1
ATOM 824 N N . THR A 1 103 ? 8.834 17.177 -22.928 1.00 49.00 103 THR A N 1
ATOM 825 C CA . THR A 1 103 ? 10.000 18.020 -22.585 1.00 49.00 103 THR A CA 1
ATOM 826 C C . THR A 1 103 ? 10.363 18.081 -21.102 1.00 49.00 103 THR A C 1
ATOM 828 O O . THR A 1 103 ? 10.839 19.118 -20.646 1.00 49.00 103 THR A O 1
ATOM 831 N N . GLN A 1 104 ? 10.182 17.006 -20.334 1.00 53.94 104 GLN A N 1
ATOM 832 C CA . GLN A 1 104 ? 10.808 16.935 -19.010 1.00 53.94 104 GLN A CA 1
ATOM 833 C C . GLN A 1 104 ? 12.138 16.188 -19.058 1.00 53.94 104 GLN A C 1
ATOM 835 O O . GLN A 1 104 ? 12.212 15.046 -19.506 1.00 53.94 104 GLN A O 1
ATOM 840 N N . GLU A 1 105 ? 13.196 16.858 -18.601 1.00 58.81 105 GLU A N 1
ATOM 841 C CA . GLU A 1 105 ? 14.490 16.231 -18.354 1.00 58.81 105 GLU A CA 1
ATOM 842 C C . GLU A 1 105 ? 14.364 15.224 -17.204 1.00 58.81 105 GLU A C 1
ATOM 844 O O . GLU A 1 105 ? 13.818 15.531 -16.142 1.00 58.81 105 GLU A O 1
ATOM 849 N N . ASP A 1 106 ? 14.878 14.010 -17.414 1.00 70.00 106 ASP A N 1
ATOM 850 C CA . ASP A 1 106 ? 14.915 12.974 -16.384 1.00 70.00 106 ASP A CA 1
ATOM 851 C C . ASP A 1 106 ? 15.958 13.315 -15.304 1.00 70.00 106 ASP A C 1
ATOM 853 O O . ASP A 1 106 ? 17.134 12.929 -15.375 1.00 70.00 106 ASP A O 1
ATOM 857 N N . ASN A 1 107 ? 15.490 14.029 -14.281 1.00 74.69 107 ASN A N 1
ATOM 858 C CA . ASN A 1 107 ? 16.269 14.494 -13.133 1.00 74.69 107 ASN A CA 1
ATOM 859 C C . ASN A 1 107 ? 16.474 13.427 -12.042 1.00 74.69 107 ASN A C 1
ATOM 861 O O . ASN A 1 107 ? 16.997 13.734 -10.967 1.00 74.69 107 ASN A O 1
ATOM 865 N N . ARG A 1 108 ? 16.079 12.168 -12.279 1.00 84.50 108 ARG A N 1
ATOM 866 C CA . ARG A 1 108 ? 16.306 11.079 -11.319 1.00 84.50 108 ARG A CA 1
ATOM 867 C C . ARG A 1 108 ? 17.803 10.793 -11.181 1.00 84.50 108 ARG A C 1
ATOM 869 O O . ARG A 1 108 ? 18.563 10.877 -12.151 1.00 84.50 108 ARG A O 1
ATOM 876 N N . ASN A 1 109 ? 18.228 10.434 -9.970 1.00 88.19 109 ASN A N 1
ATOM 877 C CA . ASN A 1 109 ? 19.611 10.028 -9.713 1.00 88.19 109 ASN A CA 1
ATOM 878 C C . ASN A 1 109 ? 19.916 8.644 -10.323 1.00 88.19 109 ASN A C 1
ATOM 880 O O . ASN A 1 109 ? 19.002 7.884 -10.651 1.00 88.19 109 ASN A O 1
ATOM 884 N N . ASP A 1 110 ? 21.202 8.311 -10.439 1.00 90.94 110 ASP A N 1
ATOM 885 C CA . ASP A 1 110 ? 21.657 7.069 -11.080 1.00 90.94 110 ASP A CA 1
ATOM 886 C C . ASP A 1 110 ? 21.109 5.809 -10.401 1.00 90.94 110 ASP A C 1
ATOM 888 O O . ASP A 1 110 ? 20.768 4.844 -11.076 1.00 90.94 110 ASP A O 1
ATOM 892 N N . PHE A 1 111 ? 20.949 5.832 -9.074 1.00 90.75 111 PHE A N 1
ATOM 893 C CA . PHE A 1 111 ? 20.376 4.710 -8.330 1.00 90.75 111 PHE A CA 1
ATOM 894 C C . PHE A 1 111 ? 18.920 4.441 -8.736 1.00 90.75 111 PHE A C 1
ATOM 896 O O . PHE A 1 111 ? 18.533 3.296 -8.959 1.00 90.75 111 PHE A O 1
ATOM 903 N N . VAL A 1 112 ? 18.110 5.492 -8.876 1.00 89.56 112 VAL A N 1
ATOM 904 C CA . VAL A 1 112 ? 16.713 5.370 -9.313 1.00 89.56 112 VAL A CA 1
ATOM 905 C C . VAL A 1 112 ? 16.642 4.952 -10.782 1.00 89.56 112 VAL A C 1
ATOM 907 O O . VAL A 1 112 ? 15.832 4.100 -11.135 1.00 89.56 112 VAL A O 1
ATOM 910 N N . LYS A 1 113 ? 17.502 5.501 -11.645 1.00 89.88 113 LYS A N 1
ATOM 911 C CA . LYS A 1 113 ? 17.571 5.104 -13.062 1.00 89.88 113 LYS A CA 1
ATOM 912 C C . LYS A 1 113 ? 17.904 3.620 -13.219 1.00 89.88 113 LYS A C 1
ATOM 914 O O . LYS A 1 113 ? 17.255 2.920 -13.997 1.00 89.88 113 LYS A O 1
ATOM 919 N N . GLU A 1 114 ? 18.856 3.132 -12.433 1.00 93.81 114 GLU A N 1
ATOM 920 C CA . GLU A 1 114 ? 19.234 1.723 -12.392 1.00 93.81 114 GLU A CA 1
ATOM 921 C C . GLU A 1 114 ? 18.081 0.843 -11.884 1.00 93.81 114 GLU A C 1
ATOM 923 O O . GLU A 1 114 ? 17.748 -0.162 -12.506 1.00 93.81 114 GLU A O 1
ATOM 928 N N . MET A 1 115 ? 17.391 1.259 -10.817 1.00 94.69 115 MET A N 1
ATOM 929 C CA . MET A 1 115 ? 16.218 0.555 -10.282 1.00 94.69 115 MET A CA 1
ATOM 930 C C . MET A 1 115 ? 15.112 0.370 -11.339 1.00 94.69 115 MET A C 1
ATOM 932 O O . MET A 1 115 ? 14.580 -0.730 -11.495 1.00 94.69 115 MET A O 1
ATOM 936 N N . PHE A 1 116 ? 14.791 1.416 -12.109 1.00 93.12 116 PHE A N 1
ATOM 937 C CA . PHE A 1 116 ? 13.825 1.317 -13.212 1.00 93.12 116 PHE A CA 1
ATOM 938 C C . PHE A 1 116 ? 14.337 0.434 -14.357 1.00 93.12 116 PHE A C 1
ATOM 940 O O . PHE A 1 116 ? 13.570 -0.356 -14.903 1.00 93.12 116 PHE A O 1
ATOM 947 N N . SER A 1 117 ? 15.627 0.516 -14.686 1.00 92.88 117 SER A N 1
ATOM 948 C CA . SER A 1 117 ? 16.245 -0.311 -15.734 1.00 92.88 117 SER A CA 1
ATOM 949 C C . SER A 1 117 ? 16.205 -1.806 -15.387 1.00 92.88 117 SER A C 1
ATOM 951 O O . SER A 1 117 ? 15.960 -2.647 -16.256 1.00 92.88 117 SER A O 1
ATOM 953 N N . GLN A 1 118 ? 16.381 -2.152 -14.108 1.00 96.00 118 GLN A N 1
ATOM 954 C CA . GLN A 1 118 ? 16.245 -3.524 -13.614 1.00 96.00 118 GLN A CA 1
ATOM 955 C C . GLN A 1 118 ? 14.802 -4.028 -13.719 1.00 96.00 118 GLN A C 1
ATOM 957 O O . GLN A 1 118 ? 14.580 -5.135 -14.211 1.00 96.00 118 GLN A O 1
ATOM 962 N N . ALA A 1 119 ? 13.819 -3.214 -13.321 1.00 96.06 119 ALA A N 1
ATOM 963 C CA . ALA A 1 119 ? 12.407 -3.558 -13.488 1.00 96.06 119 ALA A CA 1
ATOM 964 C C . ALA A 1 119 ? 12.035 -3.734 -14.971 1.00 96.06 119 ALA A C 1
ATOM 966 O O . ALA A 1 119 ? 11.393 -4.714 -15.338 1.00 96.06 119 ALA A O 1
ATOM 967 N N . GLU A 1 120 ? 12.499 -2.843 -15.849 1.00 94.31 120 GLU A N 1
ATOM 968 C CA . GLU A 1 120 ? 12.245 -2.944 -17.289 1.00 94.31 120 GLU A CA 1
ATOM 969 C C . GLU A 1 120 ? 12.868 -4.211 -17.892 1.00 94.31 120 GLU A C 1
ATOM 971 O O . GLU A 1 120 ? 12.247 -4.881 -18.718 1.00 94.31 120 GLU A O 1
ATOM 976 N N . SER A 1 121 ? 14.078 -4.572 -17.460 1.00 95.12 121 SER A N 1
ATOM 977 C CA . SER A 1 121 ? 14.747 -5.802 -17.897 1.00 95.12 121 SER A CA 1
ATOM 978 C C . SER A 1 121 ? 13.940 -7.040 -17.504 1.00 95.12 121 SER A C 1
ATOM 980 O O . SER A 1 121 ? 13.717 -7.913 -18.339 1.00 95.12 121 SER A O 1
ATOM 982 N N . LYS A 1 122 ? 13.410 -7.069 -16.277 1.00 96.19 122 LYS A N 1
ATOM 983 C CA . LYS A 1 122 ? 12.521 -8.136 -15.799 1.00 96.19 122 LYS A CA 1
ATOM 984 C C . LYS A 1 122 ? 11.230 -8.239 -16.612 1.00 96.19 122 LYS A C 1
ATOM 986 O O . LYS A 1 122 ? 10.820 -9.341 -16.962 1.00 96.19 122 LYS A O 1
ATOM 991 N N . LEU A 1 123 ? 10.618 -7.111 -16.976 1.00 95.56 123 LEU A N 1
ATOM 992 C CA . LEU A 1 123 ? 9.446 -7.118 -17.857 1.00 95.56 123 LEU A CA 1
ATOM 993 C C . LEU A 1 123 ? 9.780 -7.704 -19.237 1.00 95.56 123 LEU A C 1
ATOM 995 O O . LEU A 1 123 ? 9.036 -8.548 -19.729 1.00 95.56 123 LEU A O 1
ATOM 999 N N . LYS A 1 124 ? 10.932 -7.349 -19.823 1.00 94.94 124 LYS A N 1
ATOM 1000 C CA . LYS A 1 124 ? 11.395 -7.902 -21.113 1.00 94.94 124 LYS A CA 1
ATOM 1001 C C . LYS A 1 124 ? 11.729 -9.395 -21.053 1.00 94.94 124 LYS A C 1
ATOM 1003 O O . LYS A 1 124 ? 11.526 -10.101 -22.038 1.00 94.94 124 LYS A O 1
ATOM 1008 N N . GLU A 1 125 ? 12.242 -9.887 -19.925 1.00 95.19 125 GLU A N 1
ATOM 1009 C CA . GLU A 1 125 ? 12.462 -11.325 -19.703 1.00 95.19 125 GLU A CA 1
ATOM 1010 C C . GLU A 1 125 ? 11.134 -12.105 -19.735 1.00 95.19 125 GLU A C 1
ATOM 1012 O O . GLU A 1 125 ? 11.066 -13.201 -20.294 1.00 95.19 125 GLU A O 1
ATOM 1017 N N . CYS A 1 126 ? 10.072 -11.529 -19.163 1.00 93.69 126 CYS A N 1
ATOM 1018 C CA . CYS A 1 126 ? 8.748 -12.144 -19.050 1.00 93.69 126 CYS A CA 1
ATOM 1019 C C . CYS A 1 126 ? 7.837 -11.926 -20.276 1.00 93.69 126 CYS A C 1
ATOM 1021 O O . CYS A 1 126 ? 6.922 -12.727 -20.519 1.00 93.69 126 CYS A O 1
ATOM 1023 N N . ASP A 1 127 ? 8.062 -10.854 -21.033 1.00 93.44 127 ASP A N 1
ATOM 1024 C CA . ASP A 1 127 ? 7.441 -10.560 -22.323 1.00 93.44 127 ASP A CA 1
ATOM 1025 C C . ASP A 1 127 ? 8.482 -9.970 -23.299 1.00 93.44 127 ASP A C 1
ATOM 1027 O O . ASP A 1 127 ? 8.744 -8.765 -23.287 1.00 93.44 127 ASP A O 1
ATOM 1031 N N . PRO A 1 128 ? 9.049 -10.791 -24.204 1.00 91.12 128 PRO A N 1
ATOM 1032 C CA . PRO A 1 128 ? 10.017 -10.329 -25.200 1.00 91.12 128 PRO A CA 1
ATOM 1033 C C . PRO A 1 128 ? 9.489 -9.260 -26.168 1.00 91.12 128 PRO A C 1
ATOM 1035 O O . PRO A 1 128 ? 10.285 -8.612 -26.849 1.00 91.12 128 PRO A O 1
ATOM 1038 N N . ASN A 1 129 ? 8.165 -9.089 -26.273 1.00 91.00 129 ASN A N 1
ATOM 1039 C CA . ASN A 1 129 ? 7.549 -8.066 -27.117 1.00 91.00 129 ASN A CA 1
ATOM 1040 C C . ASN A 1 129 ? 7.268 -6.760 -26.366 1.00 91.00 129 ASN A C 1
ATOM 1042 O O . ASN A 1 129 ? 6.857 -5.787 -27.008 1.00 91.00 129 ASN A O 1
ATOM 1046 N N . TYR A 1 130 ? 7.499 -6.718 -25.050 1.00 90.12 130 TYR A N 1
ATOM 1047 C CA . TYR A 1 130 ? 7.296 -5.525 -24.244 1.00 90.12 130 TYR A CA 1
ATOM 1048 C C . TYR A 1 130 ? 8.174 -4.374 -24.747 1.00 90.12 130 TYR A C 1
ATOM 1050 O O 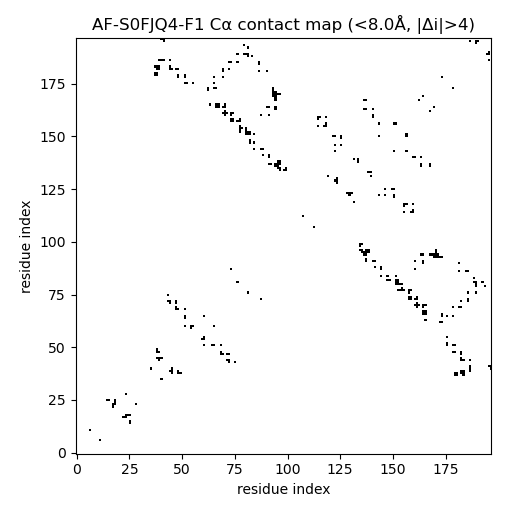. TYR A 1 130 ? 9.389 -4.498 -24.941 1.00 90.12 130 TYR A O 1
ATOM 1058 N N . ARG A 1 131 ? 7.538 -3.223 -24.966 1.00 83.06 131 ARG A N 1
ATOM 1059 C CA . ARG A 1 131 ? 8.194 -1.978 -25.359 1.00 83.06 131 ARG A CA 1
ATOM 1060 C C . ARG A 1 131 ? 7.864 -0.930 -24.318 1.00 83.06 131 ARG A C 1
ATOM 1062 O O . ARG A 1 131 ? 6.699 -0.594 -24.151 1.00 83.06 131 ARG A O 1
ATOM 1069 N N . SER A 1 132 ? 8.889 -0.383 -23.679 1.00 73.75 132 SER A N 1
ATOM 1070 C CA . SER A 1 132 ? 8.723 0.754 -22.786 1.00 73.75 132 SER A CA 1
ATOM 1071 C C . SER A 1 132 ? 8.297 1.977 -23.600 1.00 73.75 132 SER A C 1
ATOM 1073 O O . SER A 1 132 ? 9.074 2.564 -24.354 1.00 73.75 132 SER A O 1
ATOM 1075 N N . PHE A 1 133 ? 7.027 2.355 -23.478 1.00 68.06 133 PHE A N 1
ATOM 1076 C CA . PHE A 1 133 ? 6.528 3.630 -23.976 1.00 68.06 133 PHE A CA 1
ATOM 1077 C C . PHE A 1 133 ? 5.660 4.267 -22.900 1.00 68.06 133 PHE A C 1
ATOM 1079 O O . PHE A 1 133 ? 4.441 4.128 -22.886 1.00 68.06 133 PHE A O 1
ATOM 1086 N N . ASN A 1 134 ? 6.321 4.961 -21.980 1.00 66.75 134 ASN A N 1
ATOM 1087 C CA . ASN A 1 134 ? 5.673 5.524 -20.809 1.00 66.75 134 ASN A CA 1
ATOM 1088 C C . ASN A 1 134 ? 5.662 7.046 -20.884 1.00 66.75 134 ASN A C 1
ATOM 1090 O O . ASN A 1 134 ? 6.713 7.683 -20.905 1.00 66.75 134 ASN A O 1
ATOM 1094 N N . ALA A 1 135 ? 4.457 7.620 -20.943 1.00 63.25 135 ALA A N 1
ATOM 1095 C CA . ALA A 1 135 ? 4.249 9.068 -20.957 1.00 63.25 135 ALA A CA 1
ATOM 1096 C C . ALA A 1 135 ? 4.544 9.718 -19.589 1.00 63.25 135 ALA A C 1
ATOM 1098 O O . ALA A 1 135 ? 4.849 10.906 -19.532 1.00 63.25 135 ALA A O 1
ATOM 1099 N N . CYS A 1 136 ? 4.466 8.942 -18.504 1.00 73.94 136 CYS A N 1
ATOM 1100 C CA . CYS A 1 136 ? 4.901 9.298 -17.152 1.00 73.94 136 CYS A CA 1
ATOM 1101 C C . CYS A 1 136 ? 5.299 8.030 -16.375 1.00 73.94 136 CYS A C 1
ATOM 1103 O O . CYS A 1 136 ? 5.060 6.912 -16.842 1.00 73.94 136 CYS A O 1
ATOM 1105 N N . LEU A 1 137 ? 5.888 8.180 -15.182 1.00 83.75 137 LEU A N 1
ATOM 1106 C CA . LEU A 1 137 ? 6.279 7.021 -14.369 1.00 83.75 137 LEU A CA 1
ATOM 1107 C C . LEU A 1 137 ? 5.071 6.231 -13.843 1.00 83.75 137 LEU A C 1
ATOM 1109 O O . LEU A 1 137 ? 5.185 5.022 -13.669 1.00 83.75 137 LEU A O 1
ATOM 1113 N N . GLY A 1 138 ? 3.915 6.880 -13.652 1.00 84.62 138 GLY A N 1
ATOM 1114 C CA . GLY A 1 138 ? 2.660 6.211 -13.294 1.00 84.62 138 GLY A CA 1
ATOM 1115 C C . GLY A 1 138 ? 2.276 5.108 -14.286 1.00 84.62 138 GLY A C 1
ATOM 1116 O O . GLY A 1 138 ? 1.979 3.993 -13.864 1.00 84.62 138 GLY A O 1
ATOM 1117 N N . ASN A 1 139 ? 2.401 5.376 -15.591 1.00 86.44 139 ASN A N 1
ATOM 1118 C CA . ASN A 1 139 ? 2.127 4.394 -16.646 1.00 86.44 139 ASN A CA 1
ATOM 1119 C C . ASN A 1 139 ? 3.099 3.203 -16.601 1.00 86.44 139 ASN A C 1
ATOM 1121 O O . ASN A 1 139 ? 2.686 2.072 -16.820 1.00 86.44 139 ASN A O 1
ATOM 1125 N N . PHE A 1 140 ? 4.364 3.415 -16.216 1.00 90.50 140 PHE A N 1
ATOM 1126 C CA . PHE A 1 140 ? 5.291 2.293 -16.015 1.00 90.50 140 PHE A CA 1
ATOM 1127 C C . PHE A 1 140 ? 4.855 1.402 -14.841 1.00 90.50 140 PHE A C 1
ATOM 1129 O O . PHE A 1 140 ? 5.028 0.187 -14.875 1.00 90.50 140 PHE A O 1
ATOM 1136 N N . GLY A 1 141 ? 4.259 1.992 -13.801 1.00 93.00 141 GLY A N 1
ATOM 1137 C CA . GLY A 1 141 ? 3.614 1.229 -12.734 1.00 93.00 141 GLY A CA 1
ATOM 1138 C C . GLY A 1 141 ? 2.429 0.395 -13.235 1.00 93.00 141 GLY A C 1
ATOM 1139 O O . GLY A 1 141 ? 2.243 -0.732 -12.771 1.00 93.00 141 GLY A O 1
ATOM 1140 N N . GLU A 1 142 ? 1.645 0.910 -14.187 1.00 91.94 142 GLU A N 1
ATOM 1141 C CA . GLU A 1 142 ? 0.570 0.147 -14.836 1.00 91.94 142 GLU A CA 1
ATOM 1142 C C . GLU A 1 142 ? 1.126 -1.012 -15.666 1.00 91.94 142 GLU A C 1
ATOM 1144 O O . GLU A 1 142 ? 0.662 -2.136 -15.484 1.00 91.94 142 GLU A O 1
ATOM 1149 N N . ASP A 1 143 ? 2.177 -0.781 -16.461 1.00 92.25 143 ASP A N 1
ATOM 1150 C CA . ASP A 1 143 ? 2.868 -1.833 -17.219 1.00 92.25 143 ASP A CA 1
ATOM 1151 C C . ASP A 1 143 ? 3.310 -2.982 -16.297 1.00 92.25 143 ASP A C 1
ATOM 1153 O O . ASP A 1 143 ? 3.104 -4.158 -16.609 1.00 92.25 143 ASP A O 1
ATOM 1157 N N . ILE A 1 144 ? 3.873 -2.655 -15.125 1.00 95.81 144 ILE A N 1
ATOM 1158 C CA . ILE A 1 144 ? 4.223 -3.643 -14.092 1.00 95.81 144 ILE A CA 1
ATOM 1159 C C . ILE A 1 144 ? 2.983 -4.422 -13.642 1.00 95.81 144 ILE A C 1
ATOM 1161 O O . ILE A 1 144 ? 3.021 -5.650 -13.544 1.00 95.81 144 ILE A O 1
ATOM 1165 N N . CYS A 1 145 ? 1.882 -3.725 -13.355 1.00 95.94 145 CYS A N 1
ATOM 1166 C CA . CYS A 1 145 ? 0.659 -4.356 -12.870 1.00 95.94 145 CYS A CA 1
ATOM 1167 C C . CYS A 1 145 ? -0.073 -5.178 -13.947 1.00 95.94 145 CYS A C 1
ATOM 1169 O O . CYS A 1 145 ? -0.848 -6.070 -13.599 1.00 95.94 145 CYS A O 1
ATOM 1171 N N . ASP A 1 146 ? 0.158 -4.906 -15.229 1.00 94.75 146 ASP A N 1
ATOM 1172 C CA . ASP A 1 146 ? -0.392 -5.673 -16.351 1.00 94.75 146 ASP A CA 1
ATOM 1173 C C . ASP A 1 146 ? 0.391 -6.960 -16.635 1.00 94.75 146 ASP A C 1
ATOM 1175 O O . ASP A 1 146 ? -0.168 -7.910 -17.178 1.00 94.75 146 ASP A O 1
ATOM 1179 N N . HIS A 1 147 ? 1.642 -7.034 -16.176 1.00 96.31 147 HIS A N 1
ATOM 1180 C CA . HIS A 1 147 ? 2.472 -8.244 -16.194 1.00 96.31 147 HIS A CA 1
ATOM 1181 C C . HIS A 1 147 ? 2.563 -8.919 -14.816 1.00 96.31 147 HIS A C 1
ATOM 1183 O O . HIS A 1 147 ? 3.432 -9.765 -14.580 1.00 96.31 147 HIS A O 1
ATOM 1189 N N . TRP A 1 148 ? 1.697 -8.520 -13.879 1.00 97.44 148 TRP A N 1
ATOM 1190 C CA . TRP A 1 148 ? 1.813 -8.878 -12.466 1.00 97.44 148 TRP A CA 1
ATOM 1191 C C . TRP A 1 148 ? 1.793 -10.382 -12.212 1.00 97.44 148 TRP A C 1
ATOM 1193 O O . TRP A 1 148 ? 2.526 -10.869 -11.355 1.00 97.44 148 TRP A O 1
ATOM 1203 N N . ASP A 1 149 ? 1.026 -11.137 -13.000 1.00 96.81 149 ASP A N 1
ATOM 1204 C CA . ASP A 1 149 ? 0.954 -12.599 -12.931 1.00 96.81 149 ASP A CA 1
ATOM 1205 C C . ASP A 1 149 ? 2.334 -13.273 -13.039 1.00 96.81 149 ASP A C 1
ATOM 1207 O O . ASP A 1 149 ? 2.540 -14.356 -12.488 1.00 96.81 149 ASP A O 1
ATOM 1211 N N . LYS A 1 150 ? 3.299 -12.607 -13.683 1.00 97.00 150 LYS A N 1
ATOM 1212 C CA . LYS A 1 150 ? 4.673 -13.088 -13.864 1.00 97.00 150 LYS A CA 1
ATOM 1213 C C . LYS A 1 150 ? 5.685 -12.467 -12.902 1.00 97.00 150 LYS A C 1
ATOM 1215 O O . LYS A 1 150 ? 6.724 -13.079 -12.674 1.00 97.00 150 LYS A O 1
ATOM 1220 N N . VAL A 1 151 ? 5.414 -11.274 -12.366 1.00 97.19 151 VAL A N 1
ATOM 1221 C CA . VAL A 1 151 ? 6.408 -10.473 -11.619 1.00 97.19 151 VAL A CA 1
ATOM 1222 C C . V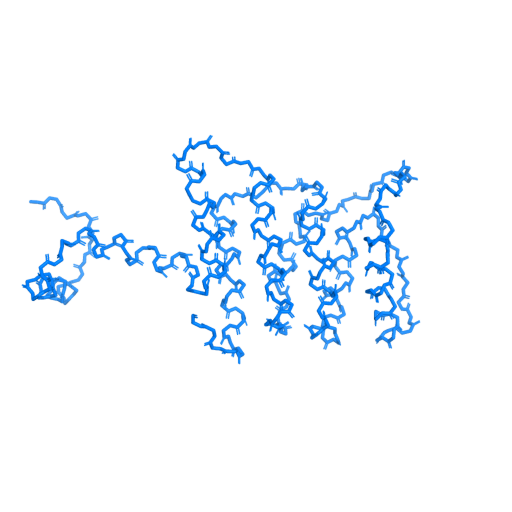AL A 1 151 ? 6.007 -10.141 -10.180 1.00 97.19 151 VAL A C 1
ATOM 1224 O O . VAL A 1 151 ? 6.753 -9.459 -9.482 1.00 97.19 151 VAL A O 1
ATOM 1227 N N . TRP A 1 152 ? 4.863 -10.631 -9.694 1.00 97.06 152 TRP A N 1
ATOM 1228 C CA . TRP A 1 152 ? 4.344 -10.317 -8.355 1.00 97.06 152 TRP A CA 1
ATOM 1229 C C . TRP A 1 152 ? 5.303 -10.660 -7.206 1.00 97.06 152 TRP A C 1
ATOM 1231 O O . TRP A 1 152 ? 5.191 -10.098 -6.120 1.00 97.06 152 TRP A O 1
ATOM 1241 N N . ASN A 1 153 ? 6.235 -11.593 -7.401 1.00 96.25 153 ASN A N 1
ATOM 1242 C CA . ASN A 1 153 ? 7.220 -12.010 -6.401 1.00 96.25 153 ASN A CA 1
ATOM 1243 C C . ASN A 1 153 ? 8.563 -11.266 -6.510 1.00 96.25 153 ASN A C 1
ATOM 1245 O O . ASN A 1 153 ? 9.460 -11.507 -5.700 1.00 96.25 153 ASN A O 1
ATOM 1249 N N . GLU A 1 154 ? 8.712 -10.369 -7.482 1.00 97.50 154 GLU A N 1
ATOM 1250 C CA . GLU A 1 154 ? 9.936 -9.615 -7.719 1.00 97.50 154 GLU A CA 1
ATOM 1251 C C . GLU A 1 154 ? 9.931 -8.333 -6.877 1.00 97.50 154 GLU A C 1
ATOM 1253 O O . GLU A 1 154 ? 9.197 -7.381 -7.147 1.00 97.50 154 GLU A O 1
ATOM 1258 N N . LYS A 1 155 ? 10.788 -8.277 -5.847 1.00 97.44 155 LYS A N 1
ATOM 1259 C CA . LYS A 1 155 ? 10.874 -7.131 -4.919 1.00 97.44 155 LYS A CA 1
ATOM 1260 C C . LYS A 1 155 ? 11.046 -5.788 -5.646 1.00 97.44 155 LYS A C 1
ATOM 1262 O O . LYS A 1 155 ? 10.471 -4.788 -5.222 1.00 97.44 155 LYS A O 1
ATOM 1267 N N . ILE A 1 156 ? 11.806 -5.781 -6.743 1.00 97.75 156 ILE A N 1
ATOM 1268 C CA . ILE A 1 156 ? 12.095 -4.578 -7.534 1.00 97.75 156 ILE A CA 1
ATOM 1269 C C . ILE A 1 156 ? 10.823 -3.891 -8.053 1.00 97.75 156 ILE A C 1
ATOM 1271 O O . ILE A 1 156 ? 10.785 -2.667 -8.143 1.00 97.75 156 ILE A O 1
ATOM 1275 N N . MET A 1 157 ? 9.755 -4.652 -8.317 1.00 98.06 157 MET A N 1
ATOM 1276 C CA . MET A 1 157 ? 8.482 -4.109 -8.797 1.00 98.06 157 MET A CA 1
ATOM 1277 C C . MET A 1 157 ? 7.806 -3.248 -7.730 1.00 98.06 157 MET A C 1
ATOM 1279 O O . MET A 1 157 ? 7.352 -2.139 -8.007 1.00 98.06 157 MET A O 1
ATOM 1283 N N . TYR A 1 158 ? 7.820 -3.714 -6.480 1.00 98.38 158 TYR A N 1
ATOM 1284 C CA . TYR A 1 158 ? 7.325 -2.942 -5.342 1.00 98.38 158 TYR A CA 1
ATOM 1285 C C . TYR A 1 158 ? 8.195 -1.718 -5.063 1.00 98.38 158 TYR A C 1
ATOM 1287 O O . TYR A 1 158 ? 7.660 -0.665 -4.735 1.00 98.38 158 TYR A O 1
ATOM 1295 N N . ASP A 1 159 ? 9.518 -1.832 -5.205 1.00 97.88 159 ASP A N 1
ATOM 1296 C CA . ASP A 1 159 ? 10.437 -0.707 -4.997 1.00 97.88 159 ASP A CA 1
ATOM 1297 C C . ASP A 1 159 ? 10.192 0.413 -6.025 1.00 97.88 159 ASP A C 1
ATOM 1299 O O . ASP A 1 159 ? 10.141 1.589 -5.660 1.00 97.88 159 ASP A O 1
ATOM 1303 N N . VAL A 1 160 ? 9.948 0.057 -7.291 1.00 96.81 160 VAL A N 1
ATOM 1304 C CA . VAL A 1 160 ? 9.559 1.016 -8.335 1.00 96.81 160 VAL A CA 1
ATOM 1305 C C . VAL A 1 160 ? 8.213 1.669 -8.029 1.00 96.81 160 VAL A C 1
ATOM 1307 O O . VAL A 1 160 ? 8.123 2.895 -8.057 1.00 96.81 160 VAL A O 1
ATOM 1310 N N . ILE A 1 161 ? 7.173 0.890 -7.708 1.00 97.50 161 ILE A N 1
ATOM 1311 C CA . ILE A 1 161 ? 5.846 1.448 -7.391 1.00 97.50 161 ILE A CA 1
ATOM 1312 C C . ILE A 1 161 ? 5.930 2.345 -6.151 1.00 97.50 161 ILE A C 1
ATOM 1314 O O . ILE A 1 161 ? 5.376 3.439 -6.132 1.00 97.50 161 ILE A O 1
ATOM 1318 N N . SER A 1 162 ? 6.692 1.934 -5.139 1.00 97.81 162 SER A N 1
ATOM 1319 C CA . SER A 1 162 ? 6.979 2.737 -3.950 1.00 97.81 162 SER A CA 1
ATOM 1320 C C . SER A 1 162 ? 7.644 4.072 -4.300 1.00 97.81 162 SER A C 1
ATOM 1322 O O . SER A 1 162 ? 7.255 5.108 -3.755 1.00 97.81 162 SER A O 1
ATOM 1324 N N . TYR A 1 163 ? 8.601 4.071 -5.234 1.00 95.69 163 TYR A N 1
ATOM 1325 C CA . TYR A 1 163 ? 9.213 5.302 -5.723 1.00 95.69 163 TYR A CA 1
ATOM 1326 C C . TYR A 1 163 ? 8.217 6.190 -6.460 1.00 95.69 163 TYR A C 1
ATOM 1328 O O . TYR A 1 163 ? 8.208 7.385 -6.200 1.00 95.69 163 TYR A O 1
ATOM 1336 N N . ILE A 1 164 ? 7.368 5.634 -7.330 1.00 94.06 164 ILE A N 1
ATOM 1337 C CA . ILE A 1 164 ? 6.324 6.404 -8.026 1.00 94.06 164 ILE A CA 1
ATOM 1338 C C . ILE A 1 164 ? 5.443 7.118 -6.998 1.00 94.06 164 ILE A C 1
ATOM 1340 O O . ILE A 1 164 ? 5.282 8.333 -7.060 1.00 94.06 164 ILE A O 1
ATOM 1344 N N . VAL A 1 165 ? 4.961 6.385 -5.989 1.00 95.88 165 VAL A N 1
ATOM 1345 C CA . VAL A 1 165 ? 4.097 6.939 -4.939 1.00 95.88 165 VAL A CA 1
ATOM 1346 C C . VAL A 1 165 ? 4.765 8.085 -4.185 1.00 95.88 165 VAL A C 1
ATOM 1348 O O . VAL A 1 165 ? 4.120 9.085 -3.880 1.00 95.88 165 VAL A O 1
ATOM 1351 N N . PHE A 1 166 ? 6.048 7.949 -3.856 1.00 93.94 166 PHE A N 1
ATOM 1352 C CA . PHE A 1 166 ? 6.778 8.960 -3.099 1.00 93.94 166 PHE A CA 1
ATOM 1353 C C . PHE A 1 166 ? 7.215 10.154 -3.961 1.00 93.94 166 PHE A C 1
ATOM 1355 O O . PHE A 1 166 ? 7.024 11.310 -3.573 1.00 93.94 166 PHE A O 1
ATOM 1362 N N . GLY A 1 167 ? 7.828 9.866 -5.105 1.00 87.88 167 GLY A N 1
ATOM 1363 C CA . GLY A 1 167 ? 8.565 10.810 -5.936 1.00 87.88 167 GLY A CA 1
ATOM 1364 C C . GLY A 1 167 ? 7.693 11.619 -6.886 1.00 87.88 167 GLY A C 1
ATOM 1365 O O . GLY A 1 167 ? 7.997 12.786 -7.110 1.00 87.88 167 GLY A O 1
ATOM 1366 N N . GLU A 1 168 ? 6.595 11.049 -7.384 1.00 87.50 168 GLU A N 1
ATOM 1367 C CA . GLU A 1 168 ? 5.770 11.708 -8.399 1.00 87.50 168 GLU A CA 1
ATOM 1368 C C . GLU A 1 168 ? 4.698 12.604 -7.781 1.00 87.50 168 GLU A C 1
ATOM 1370 O O . GLU A 1 168 ? 4.187 12.351 -6.686 1.00 87.50 168 GLU A O 1
ATOM 1375 N N . GLU A 1 169 ? 4.328 13.666 -8.488 1.00 87.38 169 GLU A N 1
ATOM 1376 C CA . GLU A 1 169 ? 3.193 14.501 -8.107 1.00 87.38 169 GLU A CA 1
ATOM 1377 C C . GLU A 1 169 ? 1.880 13.761 -8.387 1.00 87.38 169 GLU A C 1
ATOM 1379 O O . GLU A 1 169 ? 1.625 13.298 -9.503 1.00 87.38 169 GLU A O 1
ATOM 1384 N N . ALA A 1 170 ? 1.047 13.627 -7.354 1.00 88.00 170 ALA A N 1
ATOM 1385 C CA . ALA A 1 170 ? -0.248 12.983 -7.492 1.00 88.00 170 ALA A CA 1
ATOM 1386 C C . ALA A 1 170 ? -1.196 13.912 -8.263 1.00 88.00 170 ALA A C 1
ATOM 1388 O O . ALA A 1 170 ? -1.424 15.050 -7.864 1.00 88.00 170 ALA A O 1
ATOM 1389 N N . GLN A 1 171 ? -1.784 13.409 -9.346 1.00 88.12 171 GLN A N 1
ATOM 1390 C CA . GLN A 1 171 ? -2.821 14.102 -10.116 1.00 88.12 171 GLN A CA 1
ATOM 1391 C C . GLN A 1 171 ? -4.131 14.210 -9.329 1.00 88.12 171 GLN A C 1
ATOM 1393 O O . GLN A 1 171 ? -4.926 15.127 -9.530 1.00 88.12 171 GLN A O 1
ATOM 1398 N N . LYS A 1 172 ? -4.351 13.259 -8.419 1.00 90.88 172 LYS A N 1
ATOM 1399 C CA . LYS A 1 172 ? -5.438 13.262 -7.448 1.00 90.88 172 LYS A CA 1
ATOM 1400 C C . LYS A 1 172 ? -4.841 13.098 -6.057 1.00 90.88 172 LYS A C 1
ATOM 1402 O O . LYS A 1 172 ? -4.193 12.094 -5.773 1.00 90.88 172 LYS A O 1
ATOM 1407 N N . GLU A 1 173 ? -5.097 14.059 -5.183 1.00 94.75 173 GLU A N 1
ATOM 1408 C CA . GLU A 1 173 ? -4.677 13.983 -3.786 1.00 94.75 173 GLU A CA 1
ATOM 1409 C C . GLU A 1 173 ? -5.324 12.802 -3.053 1.00 94.75 173 GLU A C 1
ATOM 1411 O O . GLU A 1 173 ? -6.458 12.404 -3.340 1.00 94.75 173 GLU A O 1
ATOM 1416 N N . PHE A 1 174 ? -4.593 12.253 -2.086 1.00 97.31 174 PHE A N 1
ATOM 1417 C CA . PHE A 1 174 ? -5.107 11.232 -1.183 1.00 97.31 174 PHE A CA 1
ATOM 1418 C C . PHE A 1 174 ? -5.798 11.893 0.005 1.00 97.31 174 PHE A C 1
ATOM 1420 O O . PHE A 1 174 ? -5.287 12.853 0.585 1.00 97.31 174 PHE A O 1
ATOM 1427 N N . THR A 1 175 ? -6.932 11.338 0.426 1.00 97.75 175 THR A N 1
ATOM 1428 C CA . THR A 1 175 ? -7.495 11.690 1.740 1.00 97.75 175 THR A CA 1
ATOM 1429 C C . THR A 1 175 ? -6.799 10.897 2.848 1.00 97.75 175 THR A C 1
ATOM 1431 O O . THR A 1 175 ? -6.329 9.781 2.618 1.00 97.75 175 THR A O 1
ATOM 1434 N N . TRP A 1 176 ? -6.776 11.418 4.079 1.00 97.81 176 TRP A N 1
ATOM 1435 C CA . TRP A 1 176 ? -6.222 10.686 5.228 1.00 97.81 176 TRP A CA 1
ATOM 1436 C C . TRP A 1 176 ? -6.918 9.331 5.440 1.00 97.81 176 TRP A C 1
ATOM 1438 O O . TRP A 1 176 ? -6.273 8.329 5.754 1.00 97.81 176 TRP A O 1
ATOM 1448 N N . TYR A 1 177 ? -8.236 9.281 5.219 1.00 97.56 177 TYR A N 1
ATOM 1449 C CA . TYR A 1 177 ? -9.036 8.070 5.384 1.00 97.56 177 TYR A CA 1
ATOM 1450 C C . TYR A 1 177 ? -8.713 7.027 4.311 1.00 97.56 177 TYR A C 1
ATOM 1452 O O . TYR A 1 177 ? -8.559 5.842 4.615 1.00 97.56 177 TYR A O 1
ATOM 1460 N N . GLU A 1 178 ? -8.574 7.466 3.059 1.00 97.88 178 GLU A N 1
ATOM 1461 C CA . GLU A 1 178 ? -8.132 6.626 1.944 1.00 97.88 178 GLU A CA 1
ATOM 1462 C C . GLU A 1 178 ? -6.734 6.063 2.211 1.00 97.88 178 GLU A C 1
ATOM 1464 O O . GLU A 1 178 ? -6.528 4.866 2.049 1.00 97.88 178 GLU A O 1
ATOM 1469 N N . ALA A 1 179 ? -5.807 6.873 2.726 1.00 98.12 179 ALA A N 1
ATOM 1470 C CA . ALA A 1 179 ? -4.457 6.428 3.060 1.00 98.12 179 ALA A CA 1
ATOM 1471 C C . ALA A 1 179 ? -4.430 5.337 4.147 1.00 98.12 179 ALA A C 1
ATOM 1473 O O . ALA A 1 179 ? -3.761 4.315 3.984 1.00 98.12 179 ALA A O 1
ATOM 1474 N N . ILE A 1 180 ? -5.193 5.506 5.235 1.00 98.25 180 ILE A N 1
ATOM 1475 C CA . ILE A 1 180 ? -5.332 4.470 6.275 1.00 98.25 180 ILE A CA 1
ATOM 1476 C C . ILE A 1 180 ? -5.975 3.205 5.693 1.00 98.25 180 ILE A C 1
ATOM 1478 O O . ILE A 1 180 ? -5.514 2.097 5.971 1.00 98.25 180 ILE A O 1
ATOM 1482 N N . SER A 1 181 ? -7.000 3.365 4.853 1.00 98.00 181 SER A N 1
ATOM 1483 C CA . SER A 1 181 ? -7.684 2.246 4.197 1.00 98.00 181 SER A CA 1
ATOM 1484 C C . SER A 1 181 ? -6.749 1.482 3.257 1.00 98.00 181 SER A C 1
ATOM 1486 O O . SER A 1 181 ? -6.753 0.256 3.270 1.00 98.00 181 SER A O 1
ATOM 1488 N N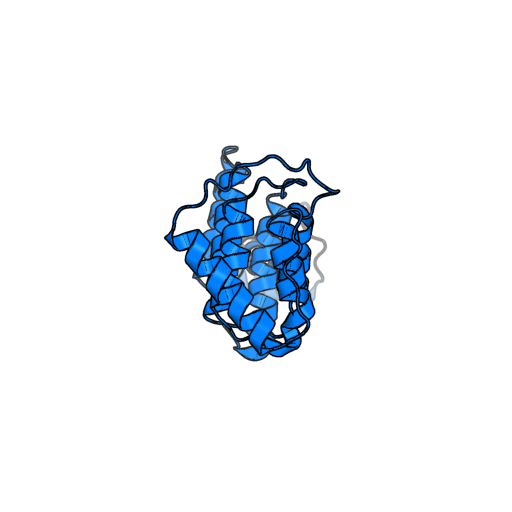 . ILE A 1 182 ? -5.889 2.181 2.510 1.00 98.31 182 ILE A N 1
ATOM 1489 C CA . ILE A 1 182 ? -4.856 1.575 1.661 1.00 98.31 182 ILE A CA 1
ATOM 1490 C C . ILE A 1 182 ? -3.887 0.742 2.503 1.00 98.31 182 ILE A C 1
ATOM 1492 O O . ILE A 1 182 ? -3.627 -0.413 2.177 1.00 98.31 182 ILE A O 1
ATOM 1496 N N . LEU A 1 183 ? -3.376 1.291 3.610 1.00 98.31 183 LEU A N 1
ATOM 1497 C CA . LEU A 1 183 ? -2.462 0.564 4.499 1.00 98.31 183 LEU A CA 1
ATOM 1498 C C . LEU A 1 183 ? -3.127 -0.662 5.134 1.00 98.31 183 LEU A C 1
ATOM 1500 O O . LEU A 1 183 ? -2.471 -1.687 5.328 1.00 98.31 183 LEU A O 1
ATOM 1504 N N . LYS A 1 184 ? -4.425 -0.575 5.440 1.00 97.12 184 LYS A N 1
ATOM 1505 C CA . LYS A 1 184 ? -5.202 -1.716 5.925 1.00 97.12 184 LYS A CA 1
ATOM 1506 C C . LYS A 1 184 ? -5.386 -2.776 4.843 1.00 97.12 184 LYS A C 1
ATOM 1508 O O . LYS A 1 184 ? -5.194 -3.954 5.123 1.00 97.12 184 LYS A O 1
ATOM 1513 N N . GLU A 1 185 ? -5.713 -2.373 3.622 1.00 96.88 185 GLU A N 1
ATOM 1514 C CA . GLU A 1 185 ? -5.913 -3.298 2.507 1.00 96.88 185 GLU A CA 1
ATOM 1515 C C . GLU A 1 185 ? -4.612 -4.015 2.133 1.00 96.88 185 GLU A C 1
ATOM 1517 O O . GLU A 1 185 ? -4.627 -5.224 1.930 1.00 96.88 185 GLU A O 1
ATOM 1522 N N . ILE A 1 186 ? -3.472 -3.311 2.153 1.00 96.88 186 ILE A N 1
ATOM 1523 C CA . ILE A 1 186 ? -2.131 -3.901 1.992 1.00 96.88 186 ILE A CA 1
ATOM 1524 C C . ILE A 1 186 ? -1.906 -5.060 2.977 1.00 96.88 186 ILE A C 1
ATOM 1526 O O . ILE A 1 186 ? -1.393 -6.112 2.595 1.00 96.88 186 ILE A O 1
ATOM 1530 N N . GLU A 1 187 ? -2.296 -4.892 4.242 1.00 96.00 187 GLU A N 1
ATOM 1531 C CA . GLU A 1 187 ? -2.240 -5.976 5.226 1.00 96.00 187 GLU A CA 1
ATOM 1532 C C . GLU A 1 187 ? -3.194 -7.118 4.875 1.00 96.00 187 GLU A C 1
ATOM 1534 O O . GLU A 1 187 ? -2.805 -8.281 4.969 1.00 96.00 187 GLU A O 1
ATOM 1539 N N . VAL A 1 188 ? -4.438 -6.804 4.503 1.00 94.25 188 VAL A N 1
ATOM 1540 C CA . VAL A 1 188 ? -5.459 -7.810 4.182 1.00 94.25 188 VAL A CA 1
ATOM 1541 C C . VAL A 1 188 ? -4.971 -8.716 3.058 1.00 94.25 188 VAL A C 1
ATOM 1543 O O . VAL A 1 188 ? -4.936 -9.933 3.250 1.00 94.25 188 VAL A O 1
ATOM 1546 N N . VAL A 1 189 ? -4.496 -8.142 1.948 1.00 93.81 189 VAL A N 1
ATOM 1547 C CA . VAL A 1 189 ? -4.011 -8.926 0.801 1.00 93.81 189 VAL A CA 1
ATOM 1548 C C . VAL A 1 189 ? -2.758 -9.740 1.135 1.00 93.81 189 VAL A C 1
ATOM 1550 O O . VAL A 1 189 ? -2.593 -10.858 0.654 1.00 93.81 189 VAL A O 1
ATOM 1553 N N . ALA A 1 190 ? -1.881 -9.242 2.011 1.00 93.44 190 ALA A N 1
ATOM 1554 C CA . ALA A 1 190 ? -0.738 -10.021 2.484 1.00 93.44 190 ALA A CA 1
ATOM 1555 C C . ALA A 1 190 ? -1.169 -11.165 3.421 1.00 93.44 190 ALA A C 1
ATOM 1557 O O . ALA A 1 190 ? -0.595 -12.259 3.398 1.00 93.44 190 ALA A O 1
ATOM 1558 N N . ASN A 1 191 ? -2.200 -10.949 4.237 1.00 90.62 191 ASN A N 1
ATOM 1559 C CA . ASN A 1 191 ? -2.686 -11.924 5.208 1.00 90.62 191 ASN A CA 1
ATOM 1560 C C . ASN A 1 191 ? -3.355 -13.139 4.583 1.00 90.62 191 ASN A C 1
ATOM 1562 O O . ASN A 1 191 ? -3.257 -14.217 5.173 1.00 90.62 191 ASN A O 1
ATOM 1566 N N . GLU A 1 192 ? -3.945 -13.001 3.393 1.00 87.06 192 GLU A N 1
ATOM 1567 C CA . GLU A 1 192 ? -4.472 -14.129 2.612 1.00 87.06 192 GLU A CA 1
ATOM 1568 C C . GLU A 1 192 ? -3.425 -15.235 2.416 1.00 87.06 192 GLU A C 1
ATOM 1570 O O . GLU A 1 192 ? -3.760 -16.419 2.402 1.00 87.06 192 GLU A O 1
ATOM 1575 N N . LYS A 1 193 ? -2.145 -14.852 2.324 1.00 86.31 193 LYS A N 1
ATOM 1576 C CA . LYS A 1 193 ? -1.030 -15.766 2.065 1.00 86.31 193 LYS A CA 1
ATOM 1577 C C . LYS A 1 193 ? -0.146 -16.030 3.279 1.00 86.31 193 LYS A C 1
ATOM 1579 O O . LYS A 1 193 ? 0.285 -17.162 3.490 1.00 86.31 193 LYS A O 1
ATOM 1584 N N . TYR A 1 194 ? 0.153 -14.999 4.065 1.00 87.50 194 TYR A N 1
ATOM 1585 C CA . TYR A 1 194 ? 1.208 -15.062 5.083 1.00 87.50 194 TYR A CA 1
ATOM 1586 C C . TYR A 1 194 ? 0.691 -15.092 6.521 1.00 87.50 194 TYR A C 1
ATOM 1588 O O . TYR A 1 194 ? 1.475 -15.359 7.432 1.00 87.50 194 TYR A O 1
ATOM 1596 N N . GLY A 1 195 ? -0.601 -14.822 6.746 1.00 81.12 195 GLY A N 1
ATOM 1597 C CA . GLY A 1 195 ? -1.173 -14.742 8.092 1.00 81.12 195 GLY A CA 1
ATOM 1598 C C . GLY A 1 195 ? -0.429 -13.757 9.001 1.00 81.12 195 GLY A C 1
ATOM 1599 O O . GLY A 1 195 ? -0.198 -14.064 10.174 1.00 81.12 195 GLY A O 1
ATOM 1600 N N . VAL A 1 196 ? -0.000 -12.616 8.452 1.00 71.50 196 VAL A N 1
ATOM 1601 C CA . VAL A 1 196 ? 0.747 -11.598 9.191 1.00 71.50 196 VAL A CA 1
ATOM 1602 C C . VAL A 1 196 ? -0.129 -11.040 10.317 1.00 71.50 196 VAL A C 1
ATOM 1604 O O . VAL A 1 196 ? -1.312 -10.743 10.145 1.00 71.50 196 VAL A O 1
ATOM 1607 N N . LYS A 1 197 ? 0.445 -10.960 11.515 1.00 57.12 197 LYS A N 1
ATOM 1608 C CA . LYS A 1 197 ? -0.201 -10.405 12.707 1.00 57.12 197 LYS A CA 1
ATOM 1609 C C . LYS A 1 197 ? 0.567 -9.195 13.197 1.00 57.12 197 LYS A C 1
ATOM 1611 O O . LYS A 1 197 ? 1.818 -9.250 13.175 1.00 57.12 197 LYS A O 1
#

Radius of gyration: 20.89 Å; Cα contacts (8 Å, |Δi|>4): 210; chains: 1; bounding box: 51×36×63 Å

Organism: NCBI:txid1195236

pLDDT: mean 89.3, std 12.29, range [45.47, 98.62]

Solvent-accessible surface area (backbone atoms only — not comparable to full-atom values): 11291 Å² total; per-residue (Å²): 129,85,74,91,64,97,70,55,73,67,56,53,52,52,53,52,52,48,28,69,74,69,69,48,56,66,70,59,55,49,53,51,51,52,49,61,68,56,41,35,69,37,64,70,41,25,51,37,39,51,47,53,50,54,29,50,75,68,73,69,62,48,68,66,59,52,26,46,38,50,17,53,44,37,42,51,32,46,80,44,58,40,84,73,51,64,67,58,54,62,56,37,64,26,42,51,73,78,88,60,78,98,75,74,78,84,81,68,53,70,68,58,52,49,52,52,51,52,41,51,50,53,48,35,73,78,34,81,83,64,73,98,80,59,76,44,67,27,45,49,46,48,56,51,59,77,47,26,95,81,43,38,78,42,43,55,54,29,50,51,45,16,42,45,48,52,74,49,77,57,81,47,82,77,51,75,66,56,52,30,48,50,40,25,48,57,46,52,60,30,30,80,77,66,64,71,94

Mean predicted aligned error: 6.11 Å